Protein AF-A0AAW4JFJ9-F1 (afdb_monomer_lite)

Secondary structure (DSSP, 8-state):
-------------------TTHHHHHHHHHHHHHHHHHHHHHHHHHHHHHHHHHHHHHHHHHHHHHHHHHHHHHHHHHHHHHHHHHHHHHHH--TTS---TTTS-GGGGTTT-HHHHHHHHHH--HHHHHHHHHHHHHHHHHHHHHHHHHHHHTS-TTHHHHHHHHHHHHHHHHHHHHHHHHHHHHHHHHHHHHHHHHHT-

pLDDT: mean 75.88, std 20.13, range [31.27, 97.56]

Structure (mmCIF, N/CA/C/O backbone):
data_AF-A0AAW4JFJ9-F1
#
_entry.id   AF-A0AAW4JFJ9-F1
#
loop_
_atom_site.group_PDB
_atom_site.id
_atom_site.type_symbol
_atom_site.label_atom_id
_atom_site.label_alt_id
_atom_site.label_comp_id
_atom_site.label_asym_id
_atom_site.label_entity_id
_atom_site.label_seq_id
_atom_site.pdbx_PDB_ins_code
_atom_site.Cartn_x
_atom_site.Cartn_y
_atom_site.Cartn_z
_atom_site.occupancy
_atom_site.B_iso_or_equiv
_atom_site.auth_seq_id
_atom_site.auth_comp_id
_atom_site.auth_asym_id
_atom_site.auth_atom_id
_atom_site.pdbx_PDB_model_num
ATOM 1 N N . MET A 1 1 ? -12.071 28.901 36.385 1.00 44.94 1 MET A N 1
ATOM 2 C CA . MET A 1 1 ? -12.525 27.694 37.102 1.00 44.94 1 MET A CA 1
ATOM 3 C C . MET A 1 1 ? -11.842 27.695 38.454 1.00 44.94 1 MET A C 1
ATOM 5 O O . MET A 1 1 ? -10.668 27.363 38.532 1.00 44.94 1 MET A O 1
ATOM 9 N N . ALA A 1 2 ? -12.543 28.198 39.464 1.00 38.94 2 ALA A N 1
ATOM 10 C CA . ALA A 1 2 ? -12.083 28.278 40.842 1.00 38.94 2 ALA A CA 1
ATOM 11 C C . ALA A 1 2 ? -13.076 27.489 41.699 1.00 38.94 2 ALA A C 1
ATOM 13 O O . ALA A 1 2 ? -14.287 27.596 41.504 1.00 38.94 2 ALA A O 1
ATOM 14 N N . TRP A 1 3 ? -12.524 26.642 42.557 1.00 51.06 3 TRP A N 1
ATOM 15 C CA . TRP A 1 3 ? -13.208 25.919 43.616 1.00 51.06 3 TRP A CA 1
ATOM 16 C C . TRP A 1 3 ? -13.611 26.905 44.710 1.00 51.06 3 TRP A C 1
ATOM 18 O O . TRP A 1 3 ? -12.734 27.621 45.169 1.00 51.06 3 TRP A O 1
ATOM 28 N N . ASP A 1 4 ? -14.882 26.920 45.117 1.00 40.34 4 ASP A N 1
ATOM 29 C CA . ASP A 1 4 ? -15.328 27.425 46.423 1.00 40.34 4 ASP A CA 1
ATOM 30 C C . ASP A 1 4 ? -16.809 27.088 46.630 1.00 40.34 4 ASP A C 1
ATOM 32 O O . ASP A 1 4 ? -17.685 27.737 46.066 1.00 40.34 4 ASP A O 1
ATOM 36 N N . TRP A 1 5 ? -17.096 26.093 47.470 1.00 56.66 5 TRP A N 1
ATOM 37 C CA . TRP A 1 5 ? -18.362 26.057 48.201 1.00 56.66 5 TRP A CA 1
ATOM 38 C C . TRP A 1 5 ? -18.086 25.674 49.651 1.00 56.66 5 TRP A C 1
ATOM 40 O O . TRP A 1 5 ? -17.926 24.514 50.022 1.00 56.66 5 TRP A O 1
ATOM 50 N N . VAL A 1 6 ? -18.003 26.732 50.446 1.00 39.81 6 VAL A N 1
ATOM 51 C CA . VAL A 1 6 ? -18.122 26.782 51.897 1.00 39.81 6 VAL A CA 1
ATOM 52 C C . VAL A 1 6 ? -19.515 26.289 52.318 1.00 39.81 6 VAL A C 1
ATOM 54 O O . VAL A 1 6 ? -20.515 26.623 51.687 1.00 39.81 6 VAL A O 1
ATOM 57 N N . VAL A 1 7 ? -19.588 25.560 53.431 1.00 43.47 7 VAL A N 1
ATOM 58 C CA . VAL A 1 7 ? -20.802 25.425 54.265 1.00 43.47 7 VAL A CA 1
ATOM 59 C C . VAL A 1 7 ? -20.505 26.167 55.574 1.00 43.47 7 VAL A C 1
ATOM 61 O O . VAL A 1 7 ? -19.363 26.059 56.032 1.00 43.47 7 VAL A O 1
ATOM 64 N N . PRO A 1 8 ? -21.440 26.930 56.190 1.00 49.38 8 PRO A N 1
ATOM 65 C CA . PRO A 1 8 ? -22.253 26.342 57.275 1.00 49.38 8 PRO A CA 1
ATOM 66 C C . PRO A 1 8 ? -23.639 26.993 57.577 1.00 49.38 8 PRO A C 1
ATOM 68 O O . PRO A 1 8 ? -23.817 28.201 57.508 1.00 49.38 8 PRO A O 1
ATOM 71 N N . VAL A 1 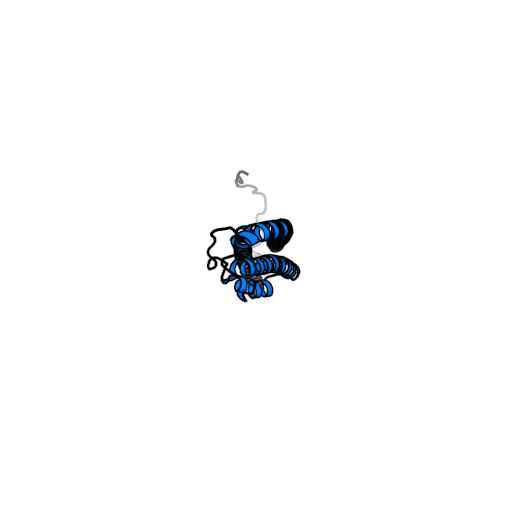9 ? -24.571 26.137 58.032 1.00 41.41 9 VAL A N 1
ATOM 72 C CA . VAL A 1 9 ? -25.508 26.276 59.185 1.00 41.41 9 VAL A CA 1
ATOM 73 C C . VAL A 1 9 ? -26.421 27.518 59.314 1.00 41.41 9 VAL A C 1
ATOM 75 O O . VAL A 1 9 ? -25.952 28.610 59.596 1.00 41.41 9 VAL A O 1
ATOM 78 N N . ALA A 1 10 ? -27.749 27.293 59.307 1.00 36.84 10 ALA A N 1
ATOM 79 C CA . ALA A 1 10 ? -28.695 27.580 60.413 1.00 36.84 10 ALA A CA 1
ATOM 80 C C . ALA A 1 10 ? -30.136 27.798 59.907 1.00 36.84 10 ALA A C 1
ATOM 82 O O . ALA A 1 10 ? -30.454 28.821 59.306 1.00 36.84 10 ALA A O 1
ATOM 83 N N . THR A 1 11 ? -31.060 26.905 60.260 1.00 35.69 11 THR A N 1
ATOM 84 C CA . THR A 1 11 ? -32.439 27.321 60.571 1.00 35.69 11 THR A CA 1
ATOM 85 C C . THR A 1 11 ? -33.033 26.348 61.580 1.00 35.69 11 THR A C 1
ATOM 87 O O . THR A 1 11 ? -33.720 25.383 61.267 1.00 35.69 11 THR A O 1
ATOM 90 N N . SER A 1 12 ? -32.693 26.604 62.840 1.00 38.22 12 SER A N 1
ATOM 91 C CA . SER A 1 12 ? -33.494 26.230 63.997 1.00 38.22 12 SER A CA 1
ATOM 92 C C . SER A 1 12 ? -34.868 26.891 63.886 1.00 38.22 12 SER A C 1
ATOM 94 O O . SER A 1 12 ? -34.950 28.119 63.846 1.00 38.22 12 SER A O 1
ATOM 96 N N . GLY A 1 13 ? -35.943 26.108 63.868 1.00 32.38 13 GLY A N 1
ATOM 97 C CA . GLY A 1 13 ? -37.288 26.668 63.909 1.00 32.38 13 GLY A CA 1
ATOM 98 C C . GLY A 1 13 ? -38.387 25.616 63.868 1.00 32.38 13 GLY A C 1
ATOM 99 O O . GLY A 1 13 ? -38.787 25.201 62.793 1.00 32.38 13 GLY A O 1
ATOM 100 N N . PHE A 1 14 ? -38.913 25.311 65.056 1.00 31.27 14 PHE A N 1
ATOM 101 C CA . PHE A 1 14 ? -40.202 24.667 65.342 1.00 31.27 14 PHE A CA 1
ATOM 102 C C . PHE A 1 14 ? -40.319 23.145 65.197 1.00 31.27 14 PHE A C 1
ATOM 104 O O . PHE A 1 14 ? -40.218 22.578 64.118 1.00 31.27 14 PHE A O 1
ATOM 111 N N . GLY A 1 15 ? -40.679 22.507 66.318 1.00 32.88 15 GLY A N 1
ATOM 112 C CA . GLY A 1 15 ? -41.349 21.207 66.300 1.00 32.88 15 GLY A CA 1
ATOM 113 C C . GLY A 1 15 ? -40.962 20.252 67.421 1.00 32.88 15 GLY A C 1
ATOM 114 O O . GLY A 1 15 ? -40.566 19.125 67.149 1.00 32.88 15 GLY A O 1
ATOM 115 N N . ALA A 1 16 ? -41.072 20.674 68.680 1.00 35.25 16 ALA A N 1
ATOM 116 C CA . ALA A 1 16 ? -41.099 19.727 69.786 1.00 35.25 16 ALA A CA 1
ATOM 117 C C . ALA A 1 16 ? -42.374 18.856 69.717 1.00 35.25 16 ALA A C 1
ATOM 119 O O . ALA A 1 16 ? -43.460 19.370 69.470 1.00 35.25 16 ALA A O 1
ATOM 120 N N . LEU A 1 17 ? -42.208 17.571 70.055 1.00 40.12 17 LEU A N 1
ATOM 121 C CA . LEU A 1 17 ? -43.209 16.672 70.653 1.00 40.12 17 LEU A CA 1
ATOM 122 C C . LEU A 1 17 ? -44.359 16.137 69.774 1.00 40.12 17 LEU A C 1
ATOM 124 O O . LEU A 1 17 ? -45.493 16.586 69.885 1.00 40.12 17 LEU A O 1
ATOM 128 N N . VAL A 1 18 ? -44.099 15.021 69.079 1.00 37.53 18 VAL A N 1
ATOM 129 C CA . VAL A 1 18 ? -45.042 13.887 68.931 1.00 37.53 18 VAL A CA 1
ATOM 130 C C . VAL A 1 18 ? -44.186 12.610 68.923 1.00 37.53 18 VAL A C 1
ATOM 132 O O . VAL A 1 18 ? -43.450 12.353 67.983 1.00 37.53 18 VAL A O 1
ATOM 135 N N . GLY A 1 19 ? -44.060 11.884 70.029 1.00 35.34 19 GLY A N 1
ATOM 136 C CA . GLY A 1 19 ? -44.921 10.731 70.277 1.00 35.34 19 GLY A CA 1
ATOM 137 C C . GLY A 1 19 ? -44.063 9.483 70.511 1.00 35.34 19 GLY A C 1
ATOM 138 O O . GLY A 1 19 ? -43.607 8.831 69.578 1.00 35.34 19 GLY A O 1
ATOM 139 N N . ILE A 1 20 ? -43.877 9.120 71.780 1.00 39.00 20 ILE A N 1
ATOM 140 C CA . ILE A 1 20 ? -43.208 7.880 72.226 1.00 39.00 20 ILE A CA 1
ATOM 141 C C . ILE A 1 20 ? -44.026 6.616 71.835 1.00 39.00 20 ILE A C 1
ATOM 143 O O . ILE A 1 20 ? -43.613 5.484 72.067 1.00 39.00 20 ILE A O 1
ATOM 147 N N . SER A 1 21 ? -45.151 6.772 71.131 1.00 36.34 21 SER A N 1
ATOM 148 C CA . SER A 1 21 ? -45.957 5.690 70.553 1.00 36.34 21 SER A CA 1
ATOM 149 C C . SER A 1 21 ? -45.345 5.021 69.305 1.00 36.34 21 SER A C 1
ATOM 151 O O . SER A 1 21 ? -45.826 3.967 68.892 1.00 36.34 21 SER A O 1
ATOM 153 N N . GLY A 1 22 ? -44.271 5.565 68.716 1.00 34.28 22 GLY A N 1
ATOM 154 C CA . GLY A 1 22 ? -43.628 5.009 67.512 1.00 34.28 22 GLY A CA 1
ATOM 155 C C . GLY A 1 22 ? -42.675 3.826 67.738 1.00 34.28 22 GLY A C 1
ATOM 156 O O . GLY A 1 22 ? -42.314 3.137 66.782 1.00 34.28 22 GLY A O 1
ATOM 157 N N . ILE A 1 23 ? -42.275 3.544 68.983 1.00 37.88 23 ILE A N 1
ATOM 158 C CA . ILE A 1 23 ? -41.224 2.548 69.263 1.00 37.88 23 ILE A CA 1
ATOM 159 C C . ILE A 1 23 ? -41.763 1.109 69.170 1.00 37.88 23 ILE A C 1
ATOM 161 O O . ILE A 1 23 ? -41.054 0.228 68.699 1.00 37.88 23 ILE A O 1
ATOM 165 N N . VAL A 1 24 ? -43.039 0.853 69.484 1.00 39.75 24 VAL A N 1
ATOM 166 C CA . VAL A 1 24 ? -43.614 -0.510 69.390 1.00 39.75 24 VAL A CA 1
ATOM 167 C C . VAL A 1 24 ? -44.076 -0.854 67.964 1.00 39.75 24 VAL A C 1
ATOM 169 O O . VAL A 1 24 ? -43.944 -2.000 67.536 1.00 39.75 24 VAL A O 1
ATOM 172 N N . ALA A 1 25 ? -44.536 0.130 67.179 1.00 38.00 25 ALA A N 1
ATOM 173 C CA . ALA A 1 25 ? -44.856 -0.078 65.762 1.00 38.00 25 ALA A CA 1
ATOM 174 C C . ALA A 1 25 ? -43.592 -0.322 64.915 1.00 38.00 25 ALA A C 1
ATOM 176 O O . ALA A 1 25 ? -43.618 -1.173 64.028 1.00 38.00 25 ALA A O 1
ATOM 177 N N . SER A 1 26 ? -42.474 0.338 65.253 1.00 41.75 26 SER A N 1
ATOM 178 C CA . SER A 1 26 ? -41.168 0.158 64.597 1.00 41.75 26 SER A CA 1
ATOM 179 C C . SER A 1 26 ? -40.584 -1.254 64.751 1.00 41.75 26 SER A C 1
ATOM 181 O O . SER A 1 26 ? -39.891 -1.728 63.856 1.00 41.75 26 SER A O 1
ATOM 183 N N . PHE A 1 27 ? -40.895 -1.976 65.834 1.00 42.50 27 PHE A N 1
ATOM 184 C CA . PHE A 1 27 ? -40.399 -3.346 66.029 1.00 42.50 27 PHE A CA 1
ATOM 185 C C . PHE A 1 27 ? -41.152 -4.405 65.204 1.00 42.50 27 PHE A C 1
ATOM 187 O O . PHE A 1 27 ? -40.561 -5.429 64.881 1.00 42.50 27 PHE A O 1
ATOM 194 N N . LYS A 1 28 ? -42.407 -4.156 64.788 1.00 41.59 28 LYS A N 1
ATOM 195 C CA . LYS A 1 28 ? -43.153 -5.051 63.872 1.00 41.59 28 LYS A CA 1
ATOM 196 C C . LYS A 1 28 ? -43.049 -4.664 62.392 1.00 41.59 28 LYS A C 1
ATOM 198 O O . LYS A 1 28 ? -43.257 -5.515 61.532 1.00 41.59 28 LYS A O 1
ATOM 203 N N . THR A 1 29 ? -42.706 -3.416 62.067 1.00 45.75 29 THR A N 1
ATOM 204 C CA . THR A 1 29 ? -42.309 -3.025 60.699 1.00 45.75 29 THR A CA 1
ATOM 205 C C . THR A 1 29 ? -40.839 -3.325 60.396 1.00 45.75 29 THR A C 1
ATOM 207 O O . THR A 1 29 ? -40.504 -3.470 59.225 1.00 45.75 29 THR A O 1
ATOM 210 N N . SER A 1 30 ? -40.000 -3.502 61.422 1.00 45.78 30 SER A N 1
ATOM 211 C CA . SER A 1 30 ? -38.596 -3.940 61.329 1.00 45.78 30 SER A CA 1
ATOM 212 C C . SER A 1 30 ? -38.414 -5.256 60.555 1.00 45.78 30 SER A C 1
ATOM 214 O O . SER A 1 30 ? -37.554 -5.342 59.685 1.00 45.78 30 SER A O 1
ATOM 216 N N . GLU A 1 31 ? -39.253 -6.272 60.779 1.00 51.78 31 GLU A N 1
ATOM 217 C CA . GLU A 1 31 ? -39.114 -7.555 60.064 1.00 51.78 31 GLU A CA 1
ATOM 218 C C . GLU A 1 31 ? -39.531 -7.466 58.589 1.00 51.78 31 GLU A C 1
ATOM 220 O O . GLU A 1 31 ? -38.898 -8.079 57.729 1.00 51.78 31 GLU A O 1
ATOM 225 N N . ARG A 1 32 ? -40.542 -6.644 58.267 1.00 51.16 32 ARG A N 1
ATOM 226 C CA . ARG A 1 32 ? -40.952 -6.397 56.874 1.00 51.16 32 ARG A CA 1
ATOM 227 C C . ARG A 1 32 ? -39.973 -5.495 56.125 1.00 51.16 32 ARG A C 1
ATOM 229 O O . ARG A 1 32 ? -39.775 -5.701 54.933 1.00 51.16 32 ARG A O 1
ATOM 236 N N . SER A 1 33 ? -39.345 -4.524 56.792 1.00 52.38 33 SER A N 1
ATOM 237 C CA . SER A 1 33 ? -38.316 -3.685 56.167 1.00 52.38 33 SER A CA 1
ATOM 238 C C . SER A 1 33 ? -37.012 -4.447 55.950 1.00 52.38 33 SER A C 1
ATOM 240 O O . SER A 1 33 ? -36.360 -4.212 54.939 1.00 52.38 33 SER A O 1
ATOM 242 N N . ARG A 1 34 ? -36.657 -5.395 56.830 1.00 59.66 34 ARG A N 1
ATOM 243 C CA . ARG A 1 34 ? -35.461 -6.229 56.657 1.00 59.66 34 ARG A CA 1
ATOM 244 C C . ARG A 1 34 ? -35.585 -7.176 55.468 1.00 59.66 34 ARG A C 1
ATOM 246 O O . ARG A 1 34 ? -34.692 -7.193 54.635 1.00 59.66 34 ARG A O 1
ATOM 253 N N . GLN A 1 35 ? -36.722 -7.859 55.323 1.00 60.31 35 GLN A N 1
ATOM 254 C CA . GLN A 1 35 ? -36.992 -8.699 54.146 1.00 60.31 35 GLN A CA 1
ATOM 255 C C . GLN A 1 35 ? -37.076 -7.873 52.852 1.00 60.31 35 GLN A C 1
ATOM 257 O O . GLN A 1 35 ? -36.600 -8.301 51.807 1.00 60.31 35 GLN A O 1
ATOM 262 N N . HIS A 1 36 ? -37.631 -6.657 52.909 1.00 63.50 36 HIS A N 1
ATOM 263 C CA . HIS A 1 36 ? -37.661 -5.765 51.748 1.00 63.50 36 HIS A CA 1
ATOM 264 C C . HIS A 1 36 ? -36.267 -5.220 51.388 1.00 63.50 36 HIS A C 1
ATOM 266 O O . HIS A 1 36 ? -35.946 -5.097 50.211 1.00 63.50 36 HIS A O 1
ATOM 272 N N . ALA A 1 37 ? -35.420 -4.935 52.382 1.00 63.22 37 ALA A N 1
ATOM 273 C CA . ALA A 1 37 ? -34.033 -4.527 52.172 1.00 63.22 37 ALA A CA 1
ATOM 274 C C . ALA A 1 37 ? -33.170 -5.671 51.617 1.00 63.22 37 ALA A C 1
ATOM 276 O O . ALA A 1 37 ? -32.337 -5.422 50.752 1.00 63.22 37 ALA A O 1
ATOM 277 N N . GLU A 1 38 ? -33.395 -6.906 52.075 1.00 69.88 38 GLU A N 1
ATOM 278 C CA . GLU A 1 38 ? -32.741 -8.112 51.555 1.00 69.88 38 GLU A CA 1
ATOM 279 C C . GLU A 1 38 ? -33.139 -8.357 50.083 1.00 69.88 38 GLU A C 1
ATOM 281 O O . GLU A 1 38 ? -32.256 -8.481 49.236 1.00 69.88 38 GLU A O 1
ATOM 286 N N . ASN A 1 39 ? -34.431 -8.270 49.737 1.00 71.50 39 ASN A N 1
ATOM 287 C CA . ASN A 1 39 ? -34.893 -8.411 48.346 1.00 71.50 39 ASN A CA 1
ATOM 288 C C . ASN A 1 39 ? -34.366 -7.293 47.424 1.00 71.50 39 ASN A C 1
ATOM 290 O O . ASN A 1 39 ? -33.937 -7.562 46.304 1.00 71.50 39 ASN A O 1
ATOM 294 N N . LEU A 1 40 ? -34.346 -6.037 47.891 1.00 70.94 40 LEU A N 1
ATOM 295 C CA . LEU A 1 40 ? -33.786 -4.916 47.123 1.00 70.94 40 LEU A CA 1
ATOM 296 C C . LEU A 1 40 ? -32.264 -5.026 46.953 1.00 70.94 40 LEU A C 1
ATOM 298 O O . LEU A 1 40 ? -31.727 -4.565 45.947 1.00 70.94 40 LEU A O 1
ATOM 302 N N . ALA A 1 41 ? -31.554 -5.600 47.926 1.00 74.12 41 ALA A N 1
ATOM 303 C CA . ALA A 1 41 ? -30.122 -5.855 47.814 1.00 74.12 41 ALA A CA 1
ATOM 304 C C . ALA A 1 41 ? -29.829 -6.960 46.788 1.00 74.12 41 ALA A C 1
ATOM 306 O O . ALA A 1 41 ? -28.891 -6.825 46.004 1.00 74.12 41 ALA A O 1
ATOM 307 N N . GLU A 1 42 ? -30.652 -8.009 46.748 1.00 79.00 42 GLU A N 1
ATOM 308 C CA . GLU A 1 42 ? -30.518 -9.098 45.779 1.00 79.00 42 GLU A CA 1
ATOM 309 C C . GLU A 1 42 ? -30.814 -8.629 44.344 1.00 79.00 42 GLU A C 1
ATOM 311 O O . GLU A 1 42 ? -30.025 -8.892 43.436 1.00 79.00 42 GLU A O 1
ATOM 316 N N . GLU A 1 43 ? -31.877 -7.843 44.137 1.00 78.25 43 GLU A N 1
ATOM 317 C CA . GLU A 1 43 ? -32.179 -7.229 42.834 1.00 78.25 43 GLU A CA 1
ATOM 318 C C . GLU A 1 43 ? -31.062 -6.287 42.358 1.00 78.25 43 GLU A C 1
ATOM 320 O O . GLU A 1 43 ? -30.679 -6.321 41.185 1.00 78.25 43 GLU A O 1
ATOM 325 N N . ARG A 1 44 ? -30.490 -5.477 43.261 1.00 75.12 44 ARG A N 1
ATOM 326 C CA . ARG A 1 44 ? -29.346 -4.606 42.937 1.00 75.12 44 ARG A CA 1
ATOM 327 C C . ARG A 1 44 ? -28.116 -5.407 42.548 1.00 75.12 44 ARG A C 1
ATOM 329 O O . ARG A 1 44 ? -27.490 -5.079 41.548 1.00 75.12 44 ARG A O 1
ATOM 336 N N . HIS A 1 45 ? -27.806 -6.471 43.282 1.00 83.56 45 HIS A N 1
ATOM 337 C CA . HIS A 1 45 ? -26.666 -7.330 42.976 1.00 83.56 45 HIS A CA 1
ATOM 338 C C . HIS A 1 45 ? -26.803 -7.990 41.594 1.00 83.56 45 HIS A C 1
ATOM 340 O O . HIS A 1 45 ? -25.854 -7.989 40.809 1.00 83.56 45 HIS A O 1
ATOM 346 N N . TRP A 1 46 ? -27.992 -8.495 41.245 1.00 85.25 46 TRP A N 1
ATOM 347 C CA . TRP A 1 46 ? -28.252 -9.025 39.901 1.00 85.25 46 TRP A CA 1
ATOM 348 C C . TRP A 1 46 ? -28.107 -7.962 38.811 1.00 85.25 46 TRP A C 1
ATOM 350 O O . TRP A 1 46 ? -27.507 -8.229 37.769 1.00 85.25 46 TRP A O 1
ATOM 360 N N . HIS A 1 47 ? -28.609 -6.752 39.057 1.00 87.94 47 HIS A N 1
ATOM 361 C CA . HIS A 1 47 ? -28.485 -5.643 38.117 1.00 87.94 47 HIS A CA 1
ATOM 362 C C . HIS A 1 47 ? -27.024 -5.201 37.928 1.00 87.94 47 HIS A C 1
ATOM 364 O O . HIS A 1 47 ? -26.582 -4.973 36.804 1.00 87.94 47 HIS A O 1
ATOM 370 N N . GLU A 1 48 ? -26.247 -5.137 39.010 1.00 87.88 48 GLU A N 1
ATOM 371 C CA . GLU A 1 48 ? -24.817 -4.813 38.981 1.00 87.88 48 GLU A CA 1
ATOM 372 C C . GLU A 1 48 ? -24.007 -5.859 38.209 1.00 87.88 48 GLU A C 1
ATOM 374 O O . GLU A 1 48 ? -23.152 -5.496 37.398 1.00 87.88 48 GLU A O 1
ATOM 379 N N . LEU A 1 49 ? -24.303 -7.150 38.394 1.00 92.31 49 LEU A N 1
ATOM 380 C CA . LEU A 1 49 ? -23.676 -8.226 37.624 1.00 92.31 49 LEU A CA 1
ATOM 381 C C . LEU A 1 49 ? -23.981 -8.116 36.128 1.00 92.31 49 LEU A C 1
ATOM 383 O O . LEU A 1 49 ? -23.097 -8.346 35.302 1.00 92.31 49 LEU A O 1
ATOM 387 N N . GLU A 1 50 ? -25.213 -7.764 35.771 1.00 90.81 50 GLU A N 1
ATOM 388 C CA . GLU A 1 50 ? -25.612 -7.617 34.373 1.00 90.81 50 GLU A CA 1
ATOM 389 C C . GLU A 1 50 ? -24.929 -6.411 33.714 1.00 90.81 50 GLU A C 1
ATOM 391 O O . GLU A 1 50 ? -24.365 -6.530 32.625 1.00 90.81 50 GLU A O 1
ATOM 396 N N . LEU A 1 51 ? -24.866 -5.274 34.412 1.00 92.75 51 LEU A N 1
ATOM 397 C CA . LEU A 1 51 ? -24.118 -4.100 33.957 1.00 92.75 51 LEU A CA 1
ATOM 398 C C . LEU A 1 51 ? -22.619 -4.397 33.813 1.00 92.75 51 LEU A C 1
ATOM 400 O O . LEU A 1 51 ? -21.994 -3.968 32.840 1.00 92.75 51 LEU A O 1
ATOM 404 N N . ALA A 1 52 ? -22.036 -5.155 34.745 1.00 91.06 52 ALA A N 1
ATOM 405 C CA . ALA A 1 52 ? -20.635 -5.559 34.675 1.00 91.06 52 ALA A CA 1
ATOM 406 C C . ALA A 1 52 ? -20.354 -6.449 33.454 1.00 91.06 52 ALA A C 1
ATOM 408 O O . ALA A 1 52 ? -19.342 -6.253 32.775 1.00 91.06 52 ALA A O 1
ATOM 409 N N . LYS A 1 53 ? -21.259 -7.383 33.127 1.00 93.25 53 LYS A N 1
ATOM 410 C CA . LYS A 1 53 ? -21.158 -8.209 31.913 1.00 93.25 53 LYS A CA 1
ATOM 411 C C . LYS A 1 53 ? -21.251 -7.365 30.649 1.00 93.25 53 LYS A C 1
ATOM 413 O O . LYS A 1 53 ? -20.365 -7.459 29.806 1.00 93.25 53 LYS A O 1
ATOM 418 N N . GLN A 1 54 ? -22.258 -6.498 30.543 1.00 92.25 54 GLN A N 1
ATOM 419 C CA . GLN A 1 54 ? -22.435 -5.632 29.371 1.00 92.25 54 GLN A CA 1
ATOM 420 C C . GLN A 1 54 ? -21.224 -4.725 29.148 1.00 92.25 54 GLN A C 1
ATOM 422 O O . GLN A 1 54 ? -20.745 -4.587 28.022 1.00 92.25 54 GLN A O 1
ATOM 427 N N . LYS A 1 55 ? -20.682 -4.151 30.228 1.00 90.81 55 LYS A N 1
ATOM 428 C CA . LYS A 1 55 ? -19.465 -3.343 30.163 1.00 90.81 55 LYS A CA 1
ATOM 429 C C . LYS A 1 55 ? -18.264 -4.171 29.707 1.00 90.81 55 LYS A C 1
ATOM 431 O O . LYS A 1 55 ? -17.551 -3.750 28.805 1.00 90.81 55 LYS A O 1
ATOM 436 N N . SER A 1 56 ? -18.077 -5.369 30.260 1.00 92.25 56 SER A N 1
ATOM 437 C CA . SER A 1 56 ? -16.996 -6.267 29.844 1.00 92.25 56 SER A CA 1
ATOM 438 C C . SER A 1 56 ? -17.098 -6.661 28.367 1.00 92.25 56 SER A C 1
ATOM 440 O O . SER A 1 56 ? -16.087 -6.663 27.666 1.0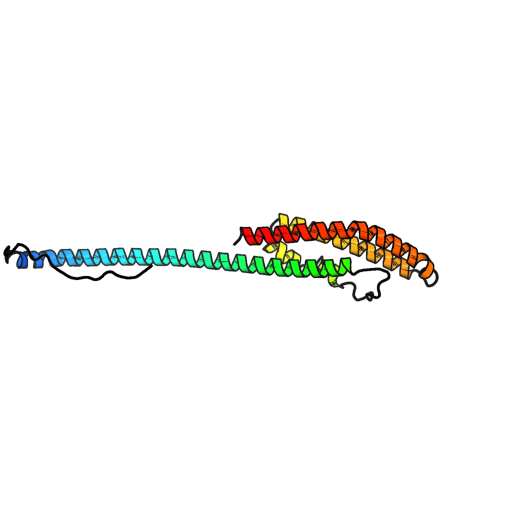0 92.25 56 SER A O 1
ATOM 442 N N . GLU A 1 57 ? -18.295 -6.970 27.870 1.00 94.12 57 GLU A N 1
ATOM 443 C CA . GLU A 1 57 ? -18.512 -7.305 26.460 1.00 94.12 57 GLU A CA 1
ATOM 444 C C . GLU A 1 57 ? -18.237 -6.118 25.534 1.00 94.12 57 GLU A C 1
ATOM 446 O O . GLU A 1 57 ? -17.636 -6.288 24.468 1.00 94.12 57 GLU A O 1
ATOM 451 N N . HIS A 1 58 ? -18.645 -4.918 25.948 1.00 92.38 58 HIS A N 1
ATOM 452 C CA . HIS A 1 58 ? -18.353 -3.681 25.238 1.00 92.38 58 HIS A CA 1
ATOM 453 C C . HIS A 1 58 ? -16.844 -3.407 25.182 1.00 92.38 58 HIS A C 1
ATOM 455 O O . HIS A 1 58 ? -16.300 -3.222 24.093 1.00 92.38 58 HIS A O 1
ATOM 461 N N . ASP A 1 59 ? -16.152 -3.486 26.320 1.00 91.69 59 ASP A N 1
ATOM 462 C CA . ASP A 1 59 ? -14.705 -3.275 26.417 1.00 91.69 59 ASP A CA 1
ATOM 463 C C . ASP A 1 59 ? -13.934 -4.300 25.564 1.00 91.69 59 ASP A C 1
ATOM 465 O O . ASP A 1 59 ? -12.990 -3.956 24.850 1.00 91.69 59 ASP A O 1
ATOM 469 N N . LEU A 1 60 ? -14.371 -5.566 25.558 1.00 93.25 60 LEU A N 1
ATOM 470 C CA . LEU A 1 60 ? -13.796 -6.607 24.701 1.00 93.25 60 LEU A CA 1
ATOM 471 C C . LEU A 1 60 ? -14.015 -6.327 23.212 1.00 93.25 60 LEU A C 1
ATOM 473 O O . LEU A 1 60 ? -13.136 -6.633 22.400 1.00 93.25 60 LEU A O 1
ATOM 477 N N . ARG A 1 61 ? -15.172 -5.775 22.834 1.00 93.62 61 ARG A N 1
ATOM 478 C CA . ARG A 1 61 ? -15.462 -5.391 21.448 1.00 93.62 61 ARG A CA 1
ATOM 479 C C . ARG A 1 61 ? -14.549 -4.251 21.004 1.00 93.62 61 ARG A C 1
ATOM 481 O O . ARG A 1 61 ? -13.886 -4.404 19.980 1.00 93.62 61 ARG A O 1
ATOM 488 N N . LEU A 1 62 ? -14.442 -3.193 21.808 1.00 93.44 62 LEU A N 1
ATOM 489 C CA . LEU A 1 62 ? -13.552 -2.061 21.542 1.00 93.44 62 LEU A CA 1
ATOM 490 C C . LEU A 1 62 ? -12.090 -2.506 21.421 1.00 93.44 62 LEU A C 1
ATOM 492 O O . LEU A 1 62 ? -11.414 -2.165 20.453 1.00 93.44 62 LEU A O 1
ATOM 496 N N . ALA A 1 63 ? -11.612 -3.350 22.339 1.00 91.75 63 ALA A N 1
ATOM 497 C CA . ALA A 1 63 ? -10.242 -3.857 22.296 1.00 91.75 63 ALA A CA 1
ATOM 498 C C . ALA A 1 63 ? -9.955 -4.704 21.040 1.00 91.75 63 ALA A C 1
ATOM 500 O O . ALA A 1 63 ? -8.834 -4.713 20.528 1.00 91.75 63 ALA A O 1
ATOM 501 N N . ARG A 1 64 ? -10.945 -5.450 20.528 1.00 93.00 64 ARG A N 1
ATOM 502 C CA . ARG A 1 64 ? -10.799 -6.211 19.274 1.00 93.00 64 ARG A CA 1
ATOM 503 C C . ARG A 1 64 ? -10.750 -5.293 18.058 1.00 93.00 64 ARG A C 1
ATOM 505 O O . ARG A 1 64 ? -9.964 -5.563 17.152 1.00 93.00 64 ARG A O 1
ATOM 512 N N . GLU A 1 65 ? -11.566 -4.247 18.047 1.00 90.50 65 GLU A N 1
ATOM 513 C CA . GLU A 1 65 ? -11.621 -3.260 16.970 1.00 90.50 65 GLU A CA 1
ATOM 514 C C . GLU A 1 65 ? -10.321 -2.457 16.878 1.00 90.50 65 GLU A C 1
ATOM 516 O O . GLU A 1 65 ? -9.702 -2.432 15.815 1.00 90.50 65 GLU A O 1
ATOM 521 N N . GLN A 1 66 ? -9.807 -1.968 18.009 1.00 90.69 66 GLN A N 1
ATOM 522 C CA . GLN A 1 66 ? -8.506 -1.292 18.084 1.00 90.69 66 GLN A CA 1
ATOM 523 C C . GLN A 1 66 ? -7.368 -2.170 17.546 1.00 90.69 66 GLN A C 1
ATOM 525 O O . GLN A 1 66 ? -6.621 -1.767 16.660 1.00 90.69 66 GLN A O 1
ATOM 530 N N . ARG A 1 67 ? -7.285 -3.436 17.979 1.00 91.88 67 ARG A N 1
ATOM 531 C CA . ARG A 1 67 ? -6.266 -4.377 17.467 1.00 91.88 67 ARG A CA 1
ATOM 532 C C . ARG A 1 67 ? -6.416 -4.695 15.981 1.00 91.88 67 ARG A C 1
ATOM 534 O O . ARG A 1 67 ? -5.473 -5.203 15.369 1.00 91.88 67 ARG A O 1
ATOM 541 N N . ARG A 1 68 ? -7.615 -4.542 15.415 1.00 91.69 68 ARG A N 1
ATOM 542 C CA . ARG A 1 68 ? -7.848 -4.725 13.979 1.00 91.69 68 ARG A CA 1
ATOM 543 C C . ARG A 1 68 ? -7.336 -3.506 13.213 1.00 91.69 68 ARG A C 1
ATOM 545 O O . ARG A 1 68 ? -6.601 -3.700 12.250 1.00 91.69 68 ARG A O 1
ATOM 552 N N . GLN A 1 69 ? -7.653 -2.300 13.683 1.00 90.81 69 GLN A N 1
ATOM 553 C CA . GLN A 1 69 ? -7.164 -1.035 13.124 1.00 90.81 69 GLN A CA 1
ATOM 554 C C . GLN A 1 69 ? -5.634 -0.956 13.158 1.00 90.81 69 GLN A C 1
ATOM 556 O O . GLN A 1 69 ? -5.007 -0.675 12.141 1.00 90.81 69 GLN A O 1
ATOM 561 N N . GLU A 1 70 ? -5.015 -1.306 14.289 1.00 91.94 70 GLU A N 1
ATOM 562 C CA . GLU A 1 70 ? -3.553 -1.353 14.427 1.00 91.94 70 GLU A CA 1
ATOM 563 C C . GLU A 1 70 ? -2.913 -2.297 13.402 1.00 91.94 70 GLU A C 1
ATOM 565 O O . GLU A 1 70 ? -1.940 -1.942 12.738 1.00 91.94 70 GLU A O 1
ATOM 570 N N . ARG A 1 71 ? -3.476 -3.500 13.228 1.00 93.44 71 ARG A N 1
ATOM 571 C CA . ARG A 1 71 ? -2.963 -4.477 12.256 1.00 93.44 71 ARG A CA 1
ATOM 572 C C . ARG A 1 71 ? -3.123 -4.012 10.813 1.00 93.44 71 ARG A C 1
ATOM 574 O O . ARG A 1 71 ? -2.208 -4.225 10.022 1.00 93.44 71 ARG A O 1
ATOM 581 N N . GLN A 1 72 ? -4.237 -3.361 10.487 1.00 94.12 72 GLN A N 1
ATOM 582 C CA . GLN A 1 72 ? -4.452 -2.760 9.172 1.00 94.12 72 GLN A CA 1
ATOM 583 C C . GLN A 1 72 ? -3.445 -1.633 8.903 1.00 94.12 72 GLN A C 1
ATOM 585 O O . GLN A 1 72 ? -2.820 -1.614 7.845 1.00 94.12 72 GLN A O 1
ATOM 590 N N . ALA A 1 73 ? -3.211 -0.748 9.877 1.00 92.25 73 ALA A N 1
ATOM 591 C CA . ALA A 1 73 ? -2.222 0.320 9.762 1.00 92.25 73 ALA A CA 1
ATOM 592 C C . ALA A 1 73 ? -0.804 -0.223 9.540 1.00 92.25 73 ALA A C 1
ATOM 594 O O . ALA A 1 73 ? -0.100 0.234 8.638 1.00 92.25 73 ALA A O 1
ATOM 595 N N . VAL A 1 74 ? -0.401 -1.244 10.303 1.00 92.88 74 VAL A N 1
ATOM 596 C CA . VAL A 1 74 ? 0.893 -1.916 10.115 1.00 92.88 74 VAL A CA 1
ATOM 597 C C . VAL A 1 74 ? 0.991 -2.547 8.723 1.00 92.88 74 VAL A C 1
ATOM 599 O O . VAL A 1 74 ? 2.001 -2.363 8.048 1.00 92.88 74 VAL A O 1
ATOM 602 N N . ALA A 1 75 ? -0.057 -3.236 8.260 1.00 93.25 75 ALA A N 1
ATOM 603 C CA . ALA A 1 75 ? -0.084 -3.836 6.926 1.00 93.25 75 ALA A CA 1
ATOM 604 C C . ALA A 1 75 ? 0.112 -2.788 5.817 1.00 93.25 75 ALA A C 1
ATOM 606 O O . ALA A 1 75 ? 0.935 -2.981 4.923 1.00 93.25 75 ALA A O 1
ATOM 607 N N . TYR A 1 76 ? -0.591 -1.657 5.899 1.00 92.94 76 TYR A N 1
ATOM 608 C CA . TYR A 1 76 ? -0.466 -0.565 4.932 1.00 92.94 76 TYR A CA 1
ATOM 609 C C . TYR A 1 76 ? 0.913 0.094 4.941 1.00 92.94 76 TYR A C 1
ATOM 611 O O . TYR A 1 76 ? 1.435 0.421 3.875 1.00 92.94 76 TYR A O 1
ATOM 619 N N . VAL A 1 77 ? 1.551 0.231 6.104 1.00 91.88 77 VAL A N 1
ATOM 620 C CA . VAL A 1 77 ? 2.936 0.719 6.186 1.00 91.88 77 VAL A CA 1
ATOM 621 C C . VAL A 1 77 ? 3.901 -0.221 5.462 1.00 91.88 77 VAL A C 1
ATOM 623 O O . VAL A 1 77 ? 4.751 0.253 4.709 1.00 91.88 77 VAL A O 1
ATOM 626 N N . GLU A 1 78 ? 3.774 -1.535 5.649 1.00 88.69 78 GLU A N 1
ATOM 627 C CA . GLU A 1 78 ? 4.628 -2.509 4.954 1.00 88.69 78 GLU A CA 1
ATOM 628 C C . GLU A 1 78 ? 4.414 -2.482 3.434 1.00 88.69 78 GLU A C 1
ATOM 630 O O . GLU A 1 78 ? 5.384 -2.463 2.676 1.00 88.69 78 GLU A O 1
ATOM 635 N N . ILE A 1 79 ? 3.163 -2.364 2.976 1.00 91.19 79 ILE A N 1
ATOM 636 C CA . ILE A 1 79 ? 2.846 -2.212 1.547 1.00 91.19 79 ILE A CA 1
ATOM 637 C C . ILE A 1 79 ? 3.485 -0.937 0.976 1.00 91.19 79 ILE A C 1
ATOM 639 O O . ILE A 1 79 ? 4.126 -0.986 -0.072 1.00 91.19 79 ILE A O 1
ATOM 643 N N . LEU A 1 80 ? 3.366 0.204 1.663 1.00 91.31 80 LEU A N 1
ATOM 644 C CA . LEU A 1 80 ? 3.936 1.471 1.192 1.00 91.31 80 LEU A CA 1
ATOM 645 C C . LEU A 1 80 ? 5.469 1.462 1.158 1.00 91.31 80 LEU A C 1
ATOM 647 O O . LEU A 1 80 ? 6.059 2.058 0.256 1.00 91.31 80 LEU A O 1
ATOM 651 N N . LYS A 1 81 ? 6.128 0.777 2.101 1.00 87.12 81 LYS A N 1
ATOM 652 C CA . LYS A 1 81 ? 7.585 0.572 2.060 1.00 87.12 81 LYS A CA 1
ATOM 653 C C . LYS A 1 81 ? 7.997 -0.200 0.812 1.00 87.12 81 LYS A C 1
ATOM 655 O O . LYS A 1 81 ? 8.964 0.188 0.156 1.00 87.12 81 LYS A O 1
ATOM 660 N N . GLU A 1 82 ? 7.260 -1.258 0.478 1.00 88.31 82 GLU A N 1
ATOM 661 C CA . GLU A 1 82 ? 7.521 -2.058 -0.718 1.00 88.31 82 GLU A CA 1
ATOM 662 C C . GLU A 1 82 ? 7.336 -1.228 -1.987 1.00 88.31 82 GLU A C 1
ATOM 664 O O . GLU A 1 82 ? 8.239 -1.162 -2.822 1.00 88.31 82 GLU A O 1
ATOM 669 N N . VAL A 1 83 ? 6.207 -0.519 -2.081 1.00 90.56 83 VAL A N 1
ATOM 670 C CA . VAL A 1 83 ? 5.903 0.395 -3.185 1.00 90.56 83 VAL A CA 1
ATOM 671 C C . VAL A 1 83 ? 7.035 1.398 -3.367 1.00 90.56 83 VAL A C 1
ATOM 673 O O . VAL A 1 83 ? 7.610 1.490 -4.446 1.00 90.56 83 VAL A O 1
ATOM 676 N N . GLN A 1 84 ? 7.434 2.089 -2.299 1.00 89.19 84 GLN A N 1
ATOM 677 C CA . GLN A 1 84 ? 8.485 3.100 -2.360 1.00 89.19 84 GLN A CA 1
ATOM 678 C C . GLN A 1 84 ? 9.832 2.519 -2.799 1.00 89.19 84 GLN A C 1
ATOM 680 O O . GLN A 1 84 ? 10.530 3.134 -3.607 1.00 89.19 84 GLN A O 1
ATOM 685 N N . ARG A 1 85 ? 10.203 1.340 -2.289 1.00 85.94 85 ARG A N 1
ATOM 686 C CA . ARG A 1 85 ? 11.450 0.658 -2.654 1.00 85.94 85 ARG A CA 1
ATOM 687 C C . ARG A 1 85 ? 11.475 0.301 -4.139 1.00 85.94 85 ARG A C 1
ATOM 689 O O . ARG A 1 85 ? 12.462 0.567 -4.822 1.00 85.94 85 ARG A O 1
ATOM 696 N N . VAL A 1 86 ? 10.387 -0.276 -4.637 1.00 87.12 86 VAL A N 1
ATOM 697 C CA . VAL A 1 86 ? 10.255 -0.705 -6.033 1.00 87.12 86 VAL A CA 1
ATOM 698 C C . VAL A 1 86 ? 10.186 0.497 -6.978 1.00 87.12 86 VAL A C 1
ATOM 700 O O . VAL A 1 86 ? 10.872 0.511 -7.998 1.00 87.12 86 VAL A O 1
ATOM 703 N N . SER A 1 87 ? 9.434 1.538 -6.622 1.00 88.94 87 SER A N 1
ATOM 704 C CA . SER A 1 87 ? 9.380 2.797 -7.372 1.00 88.94 87 SER A CA 1
ATOM 705 C C . SER A 1 87 ? 10.733 3.499 -7.414 1.00 88.94 87 SER A C 1
ATOM 707 O O . SER A 1 87 ? 11.112 4.050 -8.445 1.00 88.94 87 SER A O 1
ATOM 709 N N . PHE A 1 88 ? 11.481 3.500 -6.307 1.00 87.12 88 PHE A N 1
ATOM 710 C CA . PHE A 1 88 ? 12.834 4.054 -6.284 1.00 87.12 88 PHE A CA 1
ATOM 711 C C . PHE A 1 88 ? 13.732 3.332 -7.287 1.00 87.12 88 PHE A C 1
ATOM 713 O O . PHE A 1 88 ? 14.386 3.988 -8.092 1.00 87.12 88 PHE A O 1
ATOM 720 N N . TRP A 1 89 ? 13.703 1.998 -7.294 1.00 85.69 89 TRP A N 1
ATOM 721 C CA . TRP A 1 89 ? 14.434 1.223 -8.289 1.00 85.69 89 TRP A CA 1
ATOM 722 C C . TRP A 1 89 ? 13.990 1.550 -9.721 1.00 85.69 89 TRP A C 1
ATOM 724 O O . TRP A 1 89 ? 14.838 1.816 -10.569 1.00 85.69 89 TRP A O 1
ATOM 734 N N . ALA A 1 90 ? 12.682 1.578 -9.993 1.00 85.38 90 ALA A N 1
ATOM 735 C CA . ALA A 1 90 ? 12.152 1.860 -11.327 1.00 85.38 90 ALA A CA 1
ATOM 736 C C . ALA A 1 90 ? 12.628 3.223 -11.864 1.00 85.38 90 ALA A C 1
ATOM 738 O O . ALA A 1 90 ? 12.966 3.338 -13.038 1.00 85.38 90 ALA A O 1
ATOM 739 N N . ASN A 1 91 ? 12.724 4.225 -10.985 1.00 85.19 91 ASN A N 1
ATOM 740 C CA . ASN A 1 91 ? 13.208 5.566 -11.323 1.00 85.19 91 ASN A CA 1
ATOM 741 C C . ASN A 1 91 ? 14.740 5.659 -11.416 1.00 85.19 91 ASN A C 1
ATOM 743 O O . ASN A 1 91 ? 15.266 6.469 -12.173 1.00 85.19 91 ASN A O 1
ATOM 747 N N . ALA A 1 92 ? 15.467 4.855 -10.639 1.00 83.94 92 ALA A N 1
ATOM 748 C CA . ALA A 1 92 ? 16.930 4.830 -10.653 1.00 83.94 92 ALA A CA 1
ATOM 749 C C . ALA A 1 92 ? 17.504 3.975 -11.797 1.00 83.94 92 ALA A C 1
ATOM 751 O O . ALA A 1 92 ? 18.678 4.109 -12.143 1.00 83.94 92 ALA A O 1
ATOM 752 N N . SER A 1 93 ? 16.688 3.099 -12.384 1.00 77.81 93 SER A N 1
ATOM 753 C CA . SER A 1 93 ? 17.101 2.191 -13.449 1.00 77.81 93 SER A CA 1
ATOM 754 C C . SER A 1 93 ? 17.391 2.961 -14.731 1.00 77.81 93 SER A C 1
ATOM 756 O O . SER A 1 93 ? 16.493 3.537 -15.340 1.00 77.81 93 SER A O 1
ATOM 758 N N . HIS A 1 94 ? 18.643 2.945 -15.178 1.00 73.19 94 HIS A N 1
ATOM 759 C CA . HIS A 1 94 ? 19.036 3.492 -16.472 1.00 73.19 94 HIS A CA 1
ATOM 760 C C . HIS A 1 94 ? 19.964 2.501 -17.185 1.00 73.19 94 HIS A C 1
ATOM 762 O O . HIS A 1 94 ? 20.903 2.026 -16.545 1.00 73.19 94 HIS A O 1
ATOM 768 N N . PRO A 1 95 ? 19.759 2.189 -18.481 1.00 67.75 95 PRO A N 1
ATOM 769 C CA . PRO A 1 95 ? 20.612 1.248 -19.216 1.00 67.75 95 PRO A CA 1
ATOM 770 C C . PRO A 1 95 ? 22.086 1.670 -19.253 1.00 67.75 95 PRO A C 1
ATOM 772 O O . PRO A 1 95 ? 22.976 0.826 -19.238 1.00 67.75 95 PRO A O 1
ATOM 775 N N . ASP A 1 96 ? 22.332 2.983 -19.269 1.00 68.19 96 ASP A N 1
ATOM 776 C CA . ASP A 1 96 ? 23.684 3.561 -19.277 1.00 68.19 96 ASP A CA 1
ATOM 777 C C . ASP A 1 96 ? 24.293 3.713 -17.870 1.00 68.19 96 ASP A C 1
ATOM 779 O O . ASP A 1 96 ? 25.450 4.111 -17.730 1.00 68.19 96 ASP A O 1
ATOM 783 N N . GLY A 1 97 ? 23.508 3.463 -16.818 1.00 64.50 97 GLY A N 1
ATOM 784 C CA . GLY A 1 97 ? 23.946 3.594 -15.434 1.00 64.50 97 GLY A CA 1
ATOM 785 C C . GLY A 1 97 ? 24.779 2.396 -14.982 1.00 64.50 97 GLY A C 1
ATOM 786 O O . GLY A 1 97 ? 24.503 1.258 -15.343 1.00 64.50 97 GLY A O 1
ATOM 787 N N . ALA A 1 98 ? 25.766 2.645 -14.121 1.00 51.91 98 ALA A N 1
ATOM 788 C CA . ALA A 1 98 ? 26.574 1.613 -13.466 1.00 51.91 98 ALA A CA 1
ATOM 789 C C . ALA A 1 98 ? 25.826 0.862 -12.344 1.00 51.91 98 ALA A C 1
ATOM 791 O O . ALA A 1 98 ? 26.478 0.284 -11.478 1.00 51.91 98 ALA A O 1
ATOM 792 N N . MET A 1 99 ? 24.484 0.889 -12.320 1.00 55.62 99 MET A N 1
ATOM 793 C CA . MET A 1 99 ? 23.745 -0.051 -11.477 1.00 55.62 99 MET A CA 1
ATOM 794 C C . MET A 1 99 ? 24.060 -1.443 -12.006 1.00 55.62 99 MET A C 1
ATOM 796 O O . MET A 1 99 ? 23.800 -1.753 -13.172 1.00 55.62 99 MET A O 1
ATOM 800 N N . GLU A 1 100 ? 24.720 -2.239 -11.172 1.00 52.75 100 GLU A N 1
ATOM 801 C CA . GLU A 1 100 ? 25.194 -3.552 -11.559 1.00 52.75 100 GLU A CA 1
ATOM 802 C C . GLU A 1 100 ? 23.980 -4.391 -11.986 1.00 52.75 100 GLU A C 1
ATOM 804 O O . GLU A 1 100 ? 22.881 -4.245 -11.453 1.00 52.75 100 GLU A O 1
ATOM 809 N N . LYS A 1 101 ? 24.133 -5.269 -12.980 1.00 51.66 101 LYS A N 1
ATOM 810 C CA . LYS A 1 101 ? 23.030 -6.119 -13.474 1.00 51.66 101 LYS A CA 1
ATOM 811 C C . LYS A 1 101 ? 22.373 -6.945 -12.347 1.00 51.66 101 LYS A C 1
ATOM 813 O O . LYS A 1 101 ? 21.221 -7.347 -12.489 1.00 51.66 101 LYS A O 1
ATOM 818 N N . ASP A 1 102 ? 23.103 -7.154 -11.249 1.00 52.50 102 ASP A N 1
ATOM 819 C CA . ASP A 1 102 ? 22.672 -7.828 -10.021 1.00 52.50 102 ASP A CA 1
ATOM 820 C C . ASP A 1 102 ? 21.985 -6.909 -8.984 1.00 52.50 102 ASP A C 1
ATOM 822 O O . ASP A 1 102 ? 21.348 -7.426 -8.064 1.00 52.50 102 ASP A O 1
ATOM 826 N N . ASP A 1 103 ? 22.054 -5.580 -9.148 1.00 54.44 103 ASP A N 1
ATOM 827 C CA . ASP A 1 103 ? 21.333 -4.581 -8.336 1.00 54.44 103 ASP A CA 1
ATOM 828 C C . ASP A 1 103 ? 19.910 -4.335 -8.836 1.00 54.44 103 ASP A C 1
ATOM 830 O O . ASP A 1 103 ? 19.097 -3.739 -8.122 1.00 54.44 103 ASP A O 1
ATOM 834 N N . ALA A 1 104 ? 19.582 -4.803 -10.049 1.00 55.66 104 ALA A N 1
ATOM 835 C CA . ALA A 1 104 ? 18.190 -5.008 -10.404 1.00 55.66 104 ALA A CA 1
ATOM 836 C C . ALA A 1 104 ? 17.609 -5.907 -9.308 1.00 55.66 104 ALA A C 1
ATOM 838 O O . ALA A 1 104 ? 18.100 -7.025 -9.133 1.00 55.66 104 ALA A O 1
ATOM 839 N N . PRO A 1 105 ? 16.609 -5.440 -8.541 1.00 53.75 105 PRO A N 1
ATOM 840 C CA . PRO A 1 105 ? 16.006 -6.201 -7.490 1.00 53.75 105 PRO A CA 1
ATOM 841 C C . PRO A 1 105 ? 15.739 -7.595 -8.041 1.00 53.75 105 PRO A C 1
ATOM 843 O O . PRO A 1 105 ? 14.880 -7.767 -8.910 1.00 53.75 105 PRO A O 1
ATOM 846 N N . LYS A 1 106 ? 16.389 -8.622 -7.470 1.00 54.88 106 LYS A N 1
ATOM 847 C CA . LYS A 1 106 ? 15.893 -10.014 -7.562 1.00 54.88 106 LYS A CA 1
ATOM 848 C C . LYS A 1 106 ? 14.380 -10.063 -7.233 1.00 54.88 106 LYS A C 1
ATOM 850 O O . LYS A 1 106 ? 13.665 -10.986 -7.600 1.00 54.88 106 LYS A O 1
ATOM 855 N N . HIS A 1 107 ? 13.920 -8.991 -6.586 1.00 49.06 107 HIS A N 1
ATOM 856 C CA . HIS A 1 107 ? 12.610 -8.528 -6.177 1.00 49.06 107 HIS A CA 1
ATOM 857 C C . HIS A 1 107 ? 11.650 -8.037 -7.269 1.00 49.06 107 HIS A C 1
ATOM 859 O O . HIS A 1 107 ? 10.521 -7.691 -6.940 1.00 49.06 107 HIS A O 1
ATOM 865 N N . LEU A 1 108 ? 11.988 -8.069 -8.557 1.00 55.75 108 LEU A N 1
ATOM 866 C CA . LEU A 1 108 ? 10.940 -7.964 -9.585 1.00 55.75 108 LEU A CA 1
ATOM 867 C C . LEU A 1 108 ? 9.954 -9.143 -9.515 1.00 55.75 108 LEU A C 1
ATOM 869 O O . LEU A 1 108 ? 8.760 -8.973 -9.762 1.00 55.75 108 LEU A O 1
ATOM 873 N N . HIS A 1 109 ? 10.433 -10.293 -9.029 1.00 54.22 109 HIS A N 1
ATOM 874 C CA . HIS A 1 109 ? 9.601 -11.407 -8.571 1.00 54.22 109 HIS A CA 1
ATOM 875 C C . HIS A 1 109 ? 8.881 -11.143 -7.225 1.00 54.22 109 HIS A C 1
ATOM 877 O O . HIS A 1 109 ? 7.964 -11.879 -6.886 1.00 54.22 109 HIS A O 1
ATOM 883 N N . LEU A 1 110 ? 9.239 -10.091 -6.471 1.00 46.56 110 LEU A N 1
ATOM 884 C CA . LEU A 1 110 ? 8.563 -9.662 -5.231 1.00 46.56 110 LEU A CA 1
ATOM 885 C C . LEU A 1 110 ? 7.505 -8.553 -5.460 1.00 46.56 110 LEU A C 1
ATOM 887 O O . LEU A 1 110 ? 6.622 -8.348 -4.637 1.00 46.56 110 LEU A O 1
ATOM 891 N N . VAL A 1 111 ? 7.431 -7.915 -6.634 1.00 50.53 111 VAL A N 1
ATOM 892 C CA . VAL A 1 111 ? 6.153 -7.266 -7.033 1.00 50.53 111 VAL A CA 1
ATOM 893 C C . VAL A 1 111 ? 5.052 -8.336 -7.207 1.00 50.53 111 VAL A C 1
ATOM 895 O O . VAL A 1 111 ? 3.857 -8.044 -7.184 1.00 50.53 111 VAL A O 1
ATOM 898 N N . THR A 1 112 ? 5.469 -9.599 -7.329 1.00 52.12 112 THR A N 1
ATOM 899 C CA . THR A 1 112 ? 4.669 -10.830 -7.264 1.00 52.12 112 THR A CA 1
ATOM 900 C C . THR A 1 112 ? 4.794 -11.550 -5.908 1.00 52.12 112 THR A C 1
ATOM 902 O O . THR A 1 112 ? 4.430 -12.721 -5.806 1.00 52.12 112 THR A O 1
ATOM 905 N N . ASP A 1 113 ? 5.301 -10.882 -4.861 1.00 62.16 113 ASP A N 1
ATOM 906 C CA . ASP A 1 113 ? 5.492 -11.523 -3.562 1.00 62.16 113 ASP A CA 1
ATOM 907 C C . ASP A 1 113 ? 4.154 -11.790 -2.889 1.00 62.16 113 ASP A C 1
ATOM 909 O O . ASP A 1 113 ? 3.325 -10.895 -2.693 1.00 62.16 113 ASP A O 1
ATOM 913 N N . SER A 1 114 ? 3.991 -13.034 -2.451 1.00 67.69 114 SER A N 1
ATOM 914 C CA . SER A 1 114 ? 2.798 -13.488 -1.738 1.00 67.69 114 SER A CA 1
ATOM 915 C C . SER A 1 114 ? 2.492 -12.667 -0.479 1.00 67.69 114 SER A C 1
ATOM 917 O O . SER A 1 114 ? 1.342 -12.639 -0.054 1.00 67.69 114 SER A O 1
ATOM 919 N N . ALA A 1 115 ? 3.483 -11.984 0.110 1.00 83.25 115 ALA A N 1
ATOM 920 C CA . ALA A 1 115 ? 3.327 -11.232 1.351 1.00 83.25 115 ALA A CA 1
ATOM 921 C C . ALA A 1 115 ? 2.505 -9.945 1.176 1.00 83.25 115 ALA A C 1
ATOM 923 O O . ALA A 1 115 ? 1.525 -9.760 1.895 1.00 83.25 115 ALA A O 1
ATOM 924 N N . ALA A 1 116 ? 2.851 -9.079 0.215 1.00 86.75 116 ALA A N 1
ATOM 925 C CA . ALA A 1 116 ? 2.087 -7.854 -0.042 1.00 86.75 116 ALA A CA 1
ATOM 926 C C . ALA A 1 116 ? 0.664 -8.182 -0.520 1.00 86.75 116 ALA A C 1
ATOM 928 O O . ALA A 1 116 ? -0.298 -7.590 -0.034 1.00 86.75 116 ALA A O 1
ATOM 929 N N . ASP A 1 117 ? 0.517 -9.197 -1.380 1.00 88.19 117 ASP A N 1
ATOM 930 C CA . ASP A 1 117 ? -0.796 -9.689 -1.813 1.00 88.19 117 ASP A CA 1
ATOM 931 C C . ASP A 1 117 ? -1.607 -10.285 -0.659 1.00 88.19 117 ASP A C 1
ATOM 933 O O . ASP A 1 117 ? -2.809 -10.047 -0.567 1.00 88.19 117 ASP A O 1
ATOM 937 N N . ALA A 1 118 ? -0.982 -11.043 0.245 1.00 90.88 118 ALA A N 1
ATOM 938 C CA . ALA A 1 118 ? -1.665 -11.577 1.418 1.00 90.88 118 ALA A CA 1
ATOM 939 C C . ALA A 1 118 ? -2.117 -10.455 2.359 1.00 90.88 118 ALA A C 1
ATOM 941 O O . ALA A 1 118 ? -3.245 -10.496 2.853 1.00 90.88 118 ALA A O 1
ATOM 942 N N . LEU A 1 119 ? -1.276 -9.439 2.581 1.00 93.19 119 LEU A N 1
ATOM 943 C CA . LEU A 1 119 ? -1.629 -8.268 3.383 1.00 93.19 119 LEU A CA 1
ATOM 944 C C . LEU A 1 119 ? -2.790 -7.497 2.750 1.00 93.19 119 LEU A C 1
ATOM 946 O O . LEU A 1 119 ? -3.765 -7.207 3.440 1.00 93.19 119 LEU A O 1
ATOM 950 N N . LEU A 1 120 ? -2.739 -7.241 1.443 1.00 93.19 120 LEU A N 1
ATOM 951 C CA . LEU A 1 120 ? -3.808 -6.564 0.708 1.00 93.19 120 LEU A CA 1
ATOM 952 C C . LEU A 1 120 ? -5.111 -7.360 0.710 1.00 93.19 120 LEU A C 1
ATOM 954 O O . LEU A 1 120 ? -6.160 -6.793 0.967 1.00 93.19 120 LEU A O 1
ATOM 958 N N . ARG A 1 121 ? -5.067 -8.678 0.509 1.00 93.38 121 ARG A N 1
ATOM 959 C CA . ARG A 1 121 ? -6.274 -9.522 0.569 1.00 93.38 121 ARG A CA 1
ATOM 960 C C . ARG A 1 121 ? -6.868 -9.625 1.971 1.00 93.38 121 ARG A C 1
ATOM 962 O O . ARG A 1 121 ? -8.058 -9.884 2.106 1.00 93.38 121 ARG A O 1
ATOM 969 N N . THR A 1 122 ? -6.045 -9.479 3.009 1.00 95.50 122 THR A N 1
ATOM 970 C CA . THR A 1 122 ? -6.493 -9.590 4.405 1.00 95.50 122 THR A CA 1
ATOM 971 C C . THR A 1 122 ? -7.016 -8.259 4.948 1.00 95.50 122 THR A C 1
ATOM 973 O O . THR A 1 122 ? -7.965 -8.253 5.732 1.00 95.50 122 THR A O 1
ATOM 976 N N . TYR A 1 123 ? -6.391 -7.143 4.565 1.00 95.25 123 TYR A N 1
ATOM 977 C CA . TYR A 1 123 ? -6.616 -5.829 5.178 1.00 95.25 123 TYR A CA 1
ATOM 978 C C . TYR A 1 123 ? -7.016 -4.726 4.195 1.00 95.25 123 TYR A C 1
ATOM 980 O O . TYR A 1 123 ? -7.528 -3.703 4.638 1.00 95.25 123 TYR A O 1
ATOM 988 N N . GLY A 1 124 ? -6.769 -4.911 2.899 1.00 94.44 124 GLY A N 1
ATOM 989 C CA . GLY A 1 124 ? -7.073 -3.946 1.849 1.00 94.44 124 GLY A CA 1
ATOM 990 C C . GLY A 1 124 ? -8.538 -3.974 1.434 1.00 94.44 124 GLY A C 1
ATOM 991 O O . GLY A 1 124 ? -9.170 -5.030 1.395 1.00 94.44 124 GLY A O 1
ATOM 992 N N . SER A 1 125 ? -9.073 -2.805 1.092 1.00 96.44 125 SER A N 1
ATOM 993 C CA . SER A 1 125 ? -10.325 -2.717 0.345 1.00 96.44 125 SER A CA 1
ATOM 994 C C . SER A 1 125 ? -10.128 -3.115 -1.121 1.00 96.44 125 SER A C 1
ATOM 996 O O . SER A 1 125 ? -9.012 -3.073 -1.647 1.00 96.44 125 SER A O 1
ATOM 998 N N . ASP A 1 126 ? -11.229 -3.410 -1.815 1.00 97.31 126 ASP A N 1
ATOM 999 C CA . ASP A 1 126 ? -11.214 -3.674 -3.260 1.00 97.31 126 ASP A CA 1
ATOM 1000 C C . ASP A 1 126 ? -10.611 -2.505 -4.060 1.00 97.31 126 ASP A C 1
ATOM 1002 O O . ASP A 1 126 ? -9.934 -2.714 -5.068 1.00 97.31 126 ASP A O 1
ATOM 1006 N N . GLU A 1 127 ? -10.804 -1.267 -3.592 1.00 97.19 127 GLU A N 1
ATOM 1007 C CA . GLU A 1 127 ? -10.245 -0.073 -4.229 1.00 97.19 127 GLU A CA 1
ATOM 1008 C C . GLU A 1 127 ? -8.722 -0.006 -4.065 1.00 97.19 127 GLU A C 1
ATOM 1010 O O . GLU A 1 127 ? -8.004 0.224 -5.040 1.00 97.19 127 GLU A O 1
ATOM 1015 N N . VAL A 1 128 ? -8.208 -0.261 -2.855 1.00 96.75 128 VAL A N 1
ATOM 1016 C CA . VAL A 1 128 ? -6.758 -0.314 -2.603 1.00 96.75 128 VAL A CA 1
ATOM 1017 C C . VAL A 1 128 ? -6.115 -1.445 -3.402 1.00 96.75 128 VAL A C 1
ATOM 1019 O O . VAL A 1 128 ? -5.054 -1.237 -3.989 1.00 96.75 128 VAL A O 1
ATOM 1022 N N . ILE A 1 129 ? -6.767 -2.609 -3.486 1.00 96.44 129 ILE A N 1
ATOM 1023 C CA . ILE A 1 129 ? -6.301 -3.742 -4.298 1.00 96.44 129 ILE A CA 1
ATOM 1024 C C . ILE A 1 129 ? -6.211 -3.337 -5.778 1.00 96.44 129 ILE A C 1
ATOM 1026 O O . ILE A 1 129 ? -5.161 -3.511 -6.396 1.00 96.44 129 ILE A O 1
ATOM 1030 N N . GLY A 1 130 ? -7.259 -2.725 -6.337 1.00 96.31 130 GL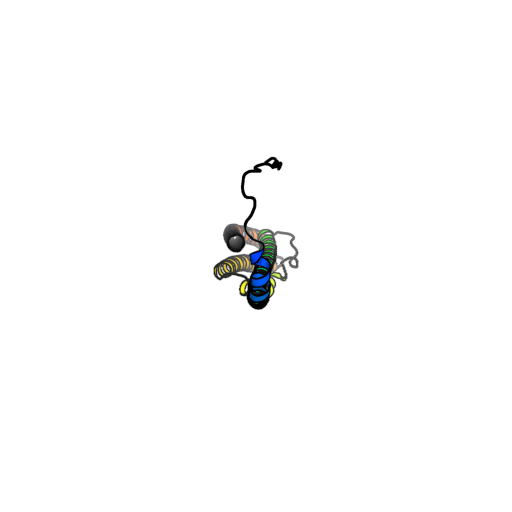Y A N 1
ATOM 1031 C CA . GLY A 1 130 ? -7.263 -2.289 -7.738 1.00 96.31 130 GLY A CA 1
ATOM 1032 C C . GLY A 1 130 ? -6.210 -1.219 -8.055 1.00 96.31 130 GLY A C 1
ATOM 1033 O O . GLY A 1 130 ? -5.552 -1.269 -9.101 1.00 96.31 130 GLY A O 1
ATOM 1034 N N . LEU A 1 131 ? -5.998 -0.264 -7.144 1.00 96.88 131 LEU A N 1
ATOM 1035 C CA . LEU A 1 131 ? -4.944 0.748 -7.277 1.00 96.88 131 LEU A CA 1
ATOM 1036 C C . LEU A 1 131 ? -3.548 0.127 -7.190 1.00 96.88 131 LEU A C 1
ATOM 1038 O O . LEU A 1 131 ? -2.659 0.504 -7.959 1.00 96.88 131 LEU A O 1
ATOM 1042 N N . PHE A 1 132 ? -3.360 -0.846 -6.299 1.00 95.00 132 PHE A N 1
ATOM 1043 C CA . PHE A 1 132 ? -2.103 -1.570 -6.174 1.00 95.00 132 PHE A CA 1
ATOM 1044 C C . PHE A 1 132 ? -1.783 -2.369 -7.439 1.00 95.00 132 PHE A C 1
ATOM 1046 O O . PHE A 1 132 ? -0.666 -2.277 -7.945 1.00 95.00 132 PHE A O 1
ATOM 1053 N N . ASP A 1 133 ? -2.761 -3.074 -8.009 1.00 94.19 133 ASP A N 1
ATOM 1054 C CA . ASP A 1 133 ? -2.594 -3.812 -9.265 1.00 94.19 133 ASP A CA 1
ATOM 1055 C C . ASP A 1 133 ? -2.288 -2.890 -10.451 1.00 94.19 133 ASP A C 1
ATOM 1057 O O . ASP A 1 133 ? -1.446 -3.207 -11.301 1.00 94.19 133 ASP A O 1
ATOM 1061 N N . THR A 1 134 ? -2.917 -1.714 -10.484 1.00 95.44 134 THR A N 1
ATOM 1062 C CA . THR A 1 134 ? -2.630 -0.684 -11.489 1.00 95.44 134 THR A CA 1
ATOM 1063 C C . THR A 1 134 ? -1.179 -0.219 -11.385 1.00 95.44 134 THR A C 1
ATOM 1065 O O . THR A 1 134 ? -0.454 -0.228 -12.381 1.00 95.44 134 THR A O 1
ATOM 1068 N N . TRP A 1 135 ? -0.729 0.141 -10.181 1.00 94.94 135 TRP A N 1
ATOM 1069 C CA . TRP A 1 135 ? 0.657 0.538 -9.928 1.00 94.94 135 TRP A CA 1
ATOM 1070 C C . TRP A 1 135 ? 1.651 -0.578 -10.289 1.00 94.94 135 TRP A C 1
ATOM 1072 O O . TRP A 1 135 ? 2.590 -0.354 -11.057 1.00 94.94 135 TRP A O 1
ATOM 1082 N N . ARG A 1 136 ? 1.396 -1.805 -9.823 1.00 92.00 136 ARG A N 1
ATOM 1083 C CA . ARG A 1 136 ? 2.182 -3.011 -10.126 1.00 92.00 136 ARG A CA 1
ATOM 1084 C C . ARG A 1 136 ? 2.343 -3.214 -11.629 1.00 92.00 136 ARG A C 1
ATOM 1086 O O . ARG A 1 136 ? 3.446 -3.500 -12.092 1.00 92.00 136 ARG A O 1
ATOM 1093 N N . THR A 1 137 ? 1.264 -3.059 -12.392 1.00 92.56 137 THR A N 1
ATOM 1094 C CA . THR A 1 137 ? 1.287 -3.216 -13.852 1.00 92.56 137 THR A CA 1
ATOM 1095 C C . THR A 1 137 ? 2.253 -2.221 -14.495 1.00 92.56 137 THR A C 1
ATOM 1097 O O . THR A 1 137 ? 3.061 -2.616 -15.335 1.00 92.56 137 THR A O 1
ATOM 1100 N N . ARG A 1 138 ? 2.256 -0.957 -14.049 1.00 92.94 138 ARG A N 1
ATOM 1101 C CA . ARG A 1 138 ? 3.182 0.073 -14.560 1.00 92.94 138 ARG A CA 1
ATOM 1102 C C . ARG A 1 138 ? 4.638 -0.243 -14.255 1.00 92.94 138 ARG A C 1
ATOM 1104 O O . ARG A 1 138 ? 5.483 -0.174 -15.143 1.00 92.94 138 ARG A O 1
ATOM 1111 N N . VAL A 1 139 ? 4.935 -0.669 -13.032 1.00 90.50 139 VAL A N 1
ATOM 1112 C CA . VAL A 1 139 ? 6.290 -1.105 -12.668 1.00 90.50 139 VAL A CA 1
ATOM 1113 C C . VAL A 1 139 ? 6.742 -2.287 -13.532 1.00 90.50 139 VAL A C 1
ATOM 1115 O O . VAL A 1 139 ? 7.879 -2.314 -14.002 1.00 90.50 139 VAL A O 1
ATOM 1118 N N . GLN A 1 140 ? 5.862 -3.261 -13.781 1.00 88.88 140 GLN A N 1
ATOM 1119 C CA . GLN A 1 140 ? 6.179 -4.403 -14.641 1.00 88.88 140 GLN A CA 1
ATOM 1120 C C . GLN A 1 140 ? 6.448 -3.984 -16.093 1.00 88.88 140 GLN A C 1
ATOM 1122 O O . GLN A 1 140 ? 7.307 -4.581 -16.741 1.00 88.88 140 GLN A O 1
ATOM 1127 N N . GLU A 1 141 ? 5.750 -2.973 -16.617 1.00 90.19 141 GLU A N 1
ATOM 1128 C CA . GLU A 1 141 ? 6.019 -2.401 -17.944 1.00 90.19 141 GLU A CA 1
ATOM 1129 C C . GLU A 1 141 ? 7.410 -1.750 -18.009 1.00 90.19 141 GLU A C 1
ATOM 1131 O O . GLU A 1 141 ? 8.157 -2.009 -18.959 1.00 90.19 141 GLU A O 1
ATOM 1136 N N . ILE A 1 142 ? 7.791 -0.980 -16.982 1.00 88.88 142 ILE A N 1
ATOM 1137 C CA . ILE A 1 142 ? 9.133 -0.380 -16.860 1.00 88.88 142 ILE A CA 1
ATOM 1138 C C . ILE A 1 142 ? 10.198 -1.480 -16.843 1.00 88.88 142 ILE A C 1
ATOM 1140 O O . ILE A 1 142 ? 11.147 -1.449 -17.625 1.00 88.88 142 ILE A O 1
ATOM 1144 N N . ALA A 1 143 ? 10.006 -2.500 -16.009 1.00 85.94 143 ALA A N 1
ATOM 1145 C CA . ALA A 1 143 ? 10.949 -3.599 -15.867 1.00 85.94 143 ALA A CA 1
ATOM 1146 C C . ALA A 1 143 ? 11.116 -4.444 -17.132 1.00 85.94 143 ALA A C 1
ATOM 1148 O O . ALA A 1 143 ? 12.240 -4.782 -17.509 1.00 85.94 143 ALA A O 1
ATOM 1149 N N . LYS A 1 144 ? 10.010 -4.774 -17.811 1.00 85.50 144 LYS A N 1
ATOM 1150 C CA . LYS A 1 144 ? 10.045 -5.481 -19.099 1.00 85.50 144 LYS A CA 1
ATOM 1151 C C . LYS A 1 144 ? 10.798 -4.660 -20.143 1.00 85.50 144 LYS A C 1
ATOM 1153 O O . LYS A 1 144 ? 11.652 -5.207 -20.835 1.00 85.50 144 LYS A O 1
ATOM 1158 N N . SER A 1 145 ? 10.517 -3.359 -20.220 1.00 86.69 145 SER A N 1
ATOM 1159 C CA . SER A 1 145 ? 11.190 -2.444 -21.150 1.00 86.69 145 SER A CA 1
ATOM 1160 C C . SER A 1 145 ? 12.695 -2.387 -20.881 1.00 86.69 145 SER A C 1
ATOM 1162 O O . SER A 1 145 ? 13.493 -2.568 -21.798 1.00 86.69 145 SER A O 1
ATOM 1164 N N . PHE A 1 146 ? 13.087 -2.240 -19.613 1.00 84.12 146 PHE A N 1
ATOM 1165 C CA . PHE A 1 146 ? 14.486 -2.250 -19.188 1.00 84.12 146 PHE A CA 1
ATOM 1166 C C . PHE A 1 146 ? 15.196 -3.560 -19.563 1.00 84.1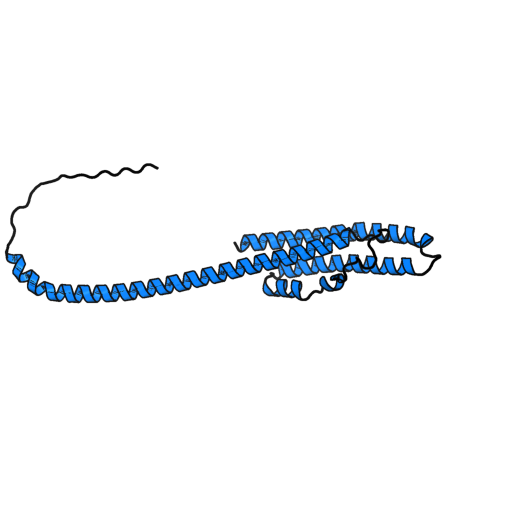2 146 PHE A C 1
ATOM 1168 O O . PHE A 1 146 ? 16.293 -3.545 -20.124 1.00 84.12 146 PHE A O 1
ATOM 1175 N N . HIS A 1 147 ? 14.561 -4.706 -19.303 1.00 80.69 147 HIS A N 1
ATOM 1176 C CA . HIS A 1 147 ? 15.122 -6.017 -19.626 1.00 80.69 147 HIS A CA 1
ATOM 1177 C C . HIS A 1 147 ? 15.345 -6.209 -21.133 1.00 80.69 147 HIS A C 1
ATOM 1179 O O . HIS A 1 147 ? 16.425 -6.641 -21.537 1.00 80.69 147 HIS A O 1
ATOM 1185 N N . LEU A 1 148 ? 14.358 -5.853 -21.963 1.00 80.75 148 LEU A N 1
ATOM 1186 C CA . LEU A 1 148 ? 14.451 -5.975 -23.422 1.00 80.75 148 LEU A CA 1
ATOM 1187 C C . LEU A 1 148 ? 15.592 -5.126 -23.994 1.00 80.75 148 LEU A C 1
ATOM 1189 O O . LEU A 1 148 ? 16.398 -5.628 -24.776 1.00 80.75 148 LEU A O 1
ATOM 1193 N N . LEU A 1 149 ? 15.709 -3.875 -23.544 1.00 79.19 149 LEU A N 1
ATOM 1194 C CA . LEU A 1 149 ? 16.786 -2.970 -23.956 1.00 79.19 149 LEU A CA 1
ATOM 1195 C C . LEU A 1 149 ? 18.162 -3.466 -23.487 1.00 79.19 149 LEU A C 1
ATOM 1197 O O . LEU A 1 149 ? 19.153 -3.358 -24.206 1.00 79.19 149 LEU A O 1
ATOM 1201 N N . THR A 1 150 ? 18.228 -4.084 -22.306 1.00 74.69 150 THR A N 1
ATOM 1202 C CA . THR A 1 150 ? 19.471 -4.663 -21.779 1.00 74.69 150 THR A CA 1
ATOM 1203 C C . THR A 1 150 ? 19.926 -5.892 -22.575 1.00 74.69 150 THR A C 1
ATOM 1205 O O . THR A 1 150 ? 21.129 -6.122 -22.711 1.00 74.69 150 THR A O 1
ATOM 1208 N N . ILE A 1 151 ? 19.004 -6.706 -23.104 1.00 75.12 151 ILE A N 1
ATOM 1209 C CA . ILE A 1 151 ? 19.353 -7.841 -23.979 1.00 75.12 151 ILE A CA 1
ATOM 1210 C C . ILE A 1 151 ? 20.007 -7.337 -25.271 1.00 75.12 151 ILE A C 1
ATOM 1212 O O . ILE A 1 151 ? 21.054 -7.862 -25.653 1.00 75.12 151 ILE A O 1
ATOM 1216 N N . ASP A 1 152 ? 19.445 -6.299 -25.896 1.00 72.44 152 ASP A N 1
ATOM 1217 C CA . ASP A 1 152 ? 19.970 -5.725 -27.143 1.00 72.44 152 ASP A CA 1
ATOM 1218 C C . ASP A 1 152 ? 21.403 -5.177 -26.977 1.00 72.44 152 ASP A C 1
ATOM 1220 O O . ASP A 1 152 ? 22.299 -5.463 -27.777 1.00 72.44 152 ASP A O 1
ATOM 1224 N N . LEU A 1 153 ? 21.681 -4.509 -25.850 1.00 67.69 153 LEU A N 1
ATOM 1225 C CA . LEU A 1 153 ? 23.026 -4.016 -25.508 1.00 67.69 153 LEU A CA 1
ATOM 1226 C C . LEU A 1 153 ? 24.081 -5.123 -25.348 1.00 67.69 153 LEU A C 1
ATOM 1228 O O . LEU A 1 153 ? 25.279 -4.853 -25.472 1.00 67.69 153 LEU A O 1
ATOM 1232 N N . ASN A 1 154 ? 23.663 -6.359 -25.061 1.00 68.62 154 ASN A N 1
ATOM 1233 C CA . ASN A 1 154 ? 24.554 -7.498 -24.831 1.00 68.62 154 ASN A CA 1
ATOM 1234 C C . ASN A 1 154 ? 24.733 -8.400 -26.071 1.00 68.62 154 ASN A C 1
ATOM 1236 O O . ASN A 1 154 ? 25.433 -9.408 -25.982 1.00 68.62 154 ASN A O 1
ATOM 1240 N N . ALA A 1 155 ? 24.157 -8.049 -27.229 1.00 71.56 155 ALA A N 1
ATOM 1241 C CA . ALA A 1 155 ? 24.164 -8.883 -28.438 1.00 71.56 155 ALA A CA 1
ATOM 1242 C C . ALA A 1 155 ? 25.519 -8.970 -29.193 1.00 71.56 155 ALA A C 1
ATOM 1244 O O . ALA A 1 155 ? 25.620 -9.707 -30.173 1.00 71.56 155 ALA A O 1
ATOM 1245 N N . GLY A 1 156 ? 26.580 -8.270 -28.758 1.00 65.94 156 GLY A N 1
ATOM 1246 C CA . GLY A 1 156 ? 27.945 -8.436 -29.286 1.00 65.94 156 GLY A CA 1
ATOM 1247 C C . GLY A 1 156 ? 28.884 -7.225 -29.096 1.00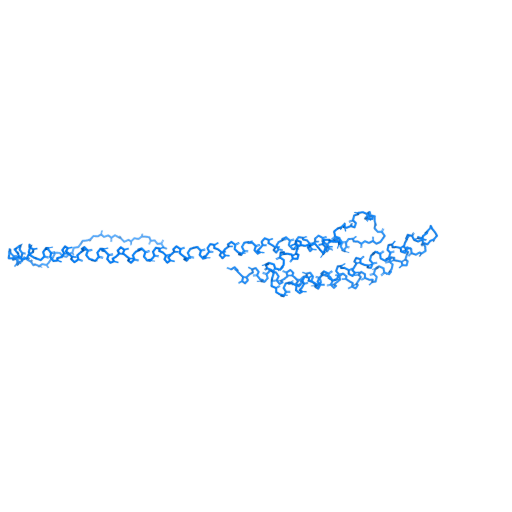 65.94 156 GLY A C 1
ATOM 1248 O O . GLY A 1 156 ? 28.435 -6.126 -28.776 1.00 65.94 156 GLY A O 1
ATOM 1249 N N . PRO A 1 157 ? 30.212 -7.374 -29.314 1.00 56.94 157 PRO A N 1
ATOM 1250 C CA . PRO A 1 157 ? 31.189 -6.294 -29.097 1.00 56.94 157 PRO A CA 1
ATOM 1251 C C . PRO A 1 157 ? 31.023 -5.099 -30.050 1.00 56.94 157 PRO A C 1
ATOM 1253 O O . PRO A 1 157 ? 31.323 -3.966 -29.679 1.00 56.94 157 PRO A O 1
ATOM 1256 N N . GLY A 1 158 ? 30.546 -5.349 -31.276 1.00 59.62 158 GLY A N 1
ATOM 1257 C CA . GLY A 1 158 ? 30.319 -4.318 -32.295 1.00 59.62 158 GLY A CA 1
ATOM 1258 C C . GLY A 1 158 ? 29.005 -3.549 -32.125 1.00 59.62 158 GLY A C 1
ATOM 1259 O O . GLY A 1 158 ? 28.941 -2.379 -32.492 1.00 59.62 158 GLY A O 1
ATOM 1260 N N . SER A 1 159 ? 27.981 -4.163 -31.522 1.00 59.75 159 SER A N 1
ATOM 1261 C CA . SER A 1 159 ? 26.670 -3.533 -31.318 1.00 59.75 159 SER A CA 1
ATOM 1262 C C . SER A 1 159 ? 26.653 -2.582 -30.125 1.00 59.75 159 SER A C 1
ATOM 1264 O O . SER A 1 159 ? 25.934 -1.594 -30.150 1.00 59.75 159 SER A O 1
ATOM 1266 N N . ARG A 1 160 ? 27.493 -2.794 -29.105 1.00 60.84 160 ARG A N 1
ATOM 1267 C CA . ARG A 1 160 ? 27.473 -2.001 -27.862 1.00 60.84 160 ARG A CA 1
ATOM 1268 C C . ARG A 1 160 ? 27.651 -0.490 -28.069 1.00 60.84 160 ARG A C 1
ATOM 1270 O O . ARG A 1 160 ? 27.015 0.304 -27.385 1.00 60.84 160 ARG A O 1
ATOM 1277 N N . TRP A 1 161 ? 28.496 -0.085 -29.020 1.00 57.12 161 TRP A N 1
ATOM 1278 C CA . TRP A 1 161 ? 28.811 1.329 -29.270 1.00 57.12 161 TRP A CA 1
ATOM 1279 C C . TRP A 1 161 ? 27.827 2.024 -30.219 1.00 57.12 161 TRP A C 1
ATOM 1281 O O . TRP A 1 161 ? 27.562 3.214 -30.048 1.00 57.12 161 TRP A O 1
ATOM 1291 N N . GLN A 1 162 ? 27.283 1.304 -31.206 1.00 61.91 162 GLN A N 1
ATOM 1292 C CA . GLN A 1 162 ? 26.261 1.837 -32.115 1.00 61.91 162 GLN A CA 1
ATOM 1293 C C . GLN A 1 162 ? 24.865 1.787 -31.487 1.00 61.91 162 GLN A C 1
ATOM 1295 O O . GLN A 1 162 ? 24.155 2.792 -31.515 1.00 61.91 162 GLN A O 1
ATOM 1300 N N . ASN A 1 163 ? 24.511 0.674 -30.844 1.00 67.69 163 ASN A N 1
ATOM 1301 C CA . ASN A 1 163 ? 23.202 0.490 -30.227 1.00 67.69 163 ASN A CA 1
ATOM 1302 C C . ASN A 1 163 ? 23.097 1.271 -28.917 1.00 67.69 163 ASN A C 1
ATOM 1304 O O . ASN A 1 163 ? 22.041 1.820 -28.659 1.00 67.69 163 ASN A O 1
ATOM 1308 N N . GLY A 1 164 ? 24.183 1.459 -28.152 1.00 70.19 164 GLY A N 1
ATOM 1309 C CA . GLY A 1 164 ? 24.151 2.182 -26.870 1.00 70.19 164 GLY A CA 1
ATOM 1310 C C . GLY A 1 164 ? 23.446 3.544 -26.923 1.00 70.19 164 GLY A C 1
ATOM 1311 O O . GLY A 1 164 ? 22.566 3.825 -26.115 1.00 70.19 164 GLY A O 1
ATOM 1312 N N . LYS A 1 165 ? 23.753 4.374 -27.930 1.00 75.38 165 LYS A N 1
ATOM 1313 C CA . LYS A 1 165 ? 23.088 5.681 -28.097 1.00 75.38 165 LYS A CA 1
ATOM 1314 C C . LYS A 1 165 ? 21.618 5.554 -28.500 1.00 75.38 165 LYS A C 1
ATOM 1316 O O . LYS A 1 165 ? 20.804 6.358 -28.057 1.00 75.38 165 LYS A O 1
ATOM 1321 N N . GLN A 1 166 ? 21.287 4.579 -29.344 1.00 78.38 166 GLN A N 1
ATOM 1322 C CA . GLN A 1 166 ? 19.913 4.340 -29.777 1.00 78.38 166 GLN A CA 1
ATOM 1323 C C . GLN A 1 166 ? 19.068 3.787 -28.623 1.00 78.38 166 GLN A C 1
ATOM 1325 O O . GLN A 1 166 ? 18.015 4.342 -28.328 1.00 78.38 166 GLN A O 1
ATOM 1330 N N . THR A 1 167 ? 19.566 2.779 -27.909 1.00 77.88 167 THR A N 1
ATOM 1331 C CA . THR A 1 167 ? 18.941 2.193 -26.722 1.00 77.88 167 THR A CA 1
ATOM 1332 C C . THR A 1 167 ? 18.735 3.237 -25.623 1.00 77.88 167 THR A C 1
ATOM 1334 O O . THR A 1 167 ? 17.674 3.270 -25.010 1.00 77.88 167 THR A O 1
ATOM 1337 N N . SER A 1 168 ? 19.700 4.137 -25.403 1.00 79.88 168 SER A N 1
ATOM 1338 C CA . SER A 1 168 ? 19.576 5.251 -24.450 1.00 79.88 168 SER A CA 1
ATOM 1339 C C . SER A 1 168 ? 18.465 6.241 -24.833 1.00 79.88 168 SER A C 1
ATOM 1341 O O . SER A 1 168 ? 17.649 6.641 -23.997 1.00 79.88 168 SER A O 1
ATOM 1343 N N . GLN A 1 169 ? 18.364 6.598 -26.121 1.00 86.00 169 GLN A N 1
ATOM 1344 C CA . GLN A 1 169 ? 17.278 7.446 -26.628 1.00 86.00 169 GLN A CA 1
ATOM 1345 C C . GLN A 1 169 ? 15.913 6.753 -26.553 1.00 86.00 169 GLN A C 1
ATOM 1347 O O . GLN A 1 169 ? 14.921 7.384 -26.188 1.00 86.00 169 GLN A O 1
ATOM 1352 N N . GLU A 1 170 ? 15.846 5.468 -26.896 1.00 87.06 170 GLU A N 1
ATOM 1353 C CA . GLU A 1 170 ? 14.631 4.660 -26.784 1.00 87.06 170 GLU A CA 1
ATOM 1354 C C . GLU A 1 170 ? 14.192 4.520 -25.325 1.00 87.06 170 GLU A C 1
ATOM 1356 O O . GLU A 1 170 ? 13.012 4.711 -25.026 1.00 87.06 170 GLU A O 1
ATOM 1361 N N . TRP A 1 171 ? 15.136 4.293 -24.407 1.00 86.25 171 TRP A N 1
ATOM 1362 C CA . TRP A 1 171 ? 14.864 4.293 -22.976 1.00 86.25 171 TRP A CA 1
ATOM 1363 C C . TRP A 1 171 ? 14.327 5.633 -22.508 1.00 86.25 171 TRP A C 1
ATOM 1365 O O . TRP A 1 171 ? 13.293 5.652 -21.860 1.00 86.25 171 TRP A O 1
ATOM 1375 N N . SER A 1 172 ? 14.964 6.745 -22.877 1.00 88.38 172 SER A N 1
ATOM 1376 C CA . SER A 1 172 ? 14.515 8.082 -22.474 1.00 88.38 172 SER A CA 1
ATOM 1377 C C . SER A 1 172 ? 13.072 8.348 -22.919 1.00 88.38 172 SER A C 1
ATOM 1379 O O . SER A 1 172 ? 12.255 8.785 -22.116 1.00 88.38 172 SER A O 1
ATOM 1381 N N . ARG A 1 173 ? 12.710 7.978 -24.157 1.00 91.19 173 ARG A N 1
ATOM 1382 C CA . ARG A 1 173 ? 11.328 8.094 -24.664 1.00 91.19 173 ARG A CA 1
ATOM 1383 C C . ARG A 1 173 ? 10.335 7.223 -23.893 1.00 91.19 173 ARG A C 1
ATOM 1385 O O . ARG A 1 173 ? 9.213 7.651 -23.633 1.00 91.19 173 ARG A O 1
ATOM 1392 N N . LEU A 1 174 ? 10.714 5.988 -23.562 1.00 90.69 174 LEU A N 1
ATOM 1393 C CA . LEU A 1 174 ? 9.865 5.092 -22.773 1.00 90.69 174 LEU A CA 1
ATOM 1394 C C . LEU A 1 174 ? 9.742 5.574 -21.326 1.00 90.69 174 LEU A C 1
ATOM 1396 O O . LEU A 1 174 ? 8.645 5.575 -20.778 1.00 90.69 174 LEU A O 1
ATOM 1400 N N . TYR A 1 175 ? 10.839 6.025 -20.730 1.00 87.81 175 TYR A N 1
ATOM 1401 C CA . TYR A 1 175 ? 10.919 6.545 -19.372 1.00 87.81 175 TYR A CA 1
ATOM 1402 C C . TYR A 1 175 ? 10.041 7.789 -19.203 1.00 87.81 175 TYR A C 1
ATOM 1404 O O . TYR A 1 175 ? 9.223 7.836 -18.286 1.00 87.81 175 TYR A O 1
ATOM 1412 N N . GLU A 1 176 ? 10.125 8.743 -20.138 1.00 91.56 176 GLU A N 1
ATOM 1413 C CA . GLU A 1 176 ? 9.272 9.942 -20.183 1.00 91.56 176 GLU A CA 1
ATOM 1414 C C . GLU A 1 176 ? 7.775 9.612 -20.199 1.00 91.56 176 GLU A C 1
ATOM 1416 O O . GLU A 1 176 ? 6.967 10.404 -19.721 1.00 91.56 176 GLU A O 1
ATOM 1421 N N . LYS A 1 177 ? 7.397 8.441 -20.720 1.00 93.94 177 LYS A N 1
ATOM 1422 C CA . LYS A 1 177 ? 6.009 7.982 -20.753 1.00 93.94 177 LYS A CA 1
ATOM 1423 C C . LYS A 1 177 ? 5.623 7.174 -19.512 1.00 93.94 177 LYS A C 1
ATOM 1425 O O . LYS A 1 177 ? 4.580 7.421 -18.920 1.00 93.94 177 LYS A O 1
ATOM 1430 N N . LEU A 1 178 ? 6.436 6.191 -19.134 1.00 92.50 178 LEU A N 1
ATOM 1431 C CA . LEU A 1 178 ? 6.070 5.186 -18.133 1.00 92.50 178 LEU A CA 1
ATOM 1432 C C . LEU A 1 178 ? 6.208 5.694 -16.695 1.00 92.50 178 LEU A C 1
ATOM 1434 O O . LEU A 1 178 ? 5.407 5.330 -15.836 1.00 92.50 178 LEU A O 1
ATOM 1438 N N . VAL A 1 179 ? 7.204 6.537 -16.414 1.00 91.12 179 VAL A N 1
ATOM 1439 C CA . VAL A 1 179 ? 7.466 7.020 -15.050 1.00 91.12 179 VAL A CA 1
ATOM 1440 C C . VAL A 1 179 ? 6.395 7.984 -14.536 1.00 91.12 179 VAL A C 1
ATOM 1442 O O . VAL A 1 179 ? 6.004 7.865 -13.372 1.00 91.12 179 VAL A O 1
ATOM 1445 N N . PRO A 1 180 ? 5.860 8.921 -15.337 1.00 95.69 180 PRO A N 1
ATOM 1446 C CA . PRO A 1 180 ? 4.716 9.720 -14.902 1.00 95.69 180 PRO A CA 1
ATOM 1447 C C . PRO A 1 180 ? 3.477 8.871 -14.584 1.00 95.69 180 PRO A C 1
ATOM 1449 O O . PRO A 1 180 ? 2.801 9.131 -13.584 1.00 95.69 180 PRO A O 1
ATOM 1452 N N . ASP A 1 181 ? 3.211 7.831 -15.380 1.00 95.00 181 ASP A N 1
ATOM 1453 C CA . ASP A 1 181 ? 2.083 6.916 -15.169 1.00 95.00 181 ASP A CA 1
ATOM 1454 C C . ASP A 1 181 ? 2.257 6.094 -13.881 1.00 95.00 181 ASP A C 1
ATOM 1456 O O . ASP A 1 181 ? 1.322 5.979 -13.084 1.00 95.00 181 ASP A O 1
ATOM 1460 N N . GLU A 1 182 ? 3.462 5.569 -13.633 1.00 94.62 182 GLU A N 1
ATOM 1461 C CA . GLU A 1 182 ? 3.819 4.888 -12.380 1.00 94.62 182 GLU A CA 1
ATOM 1462 C C . GLU A 1 182 ? 3.639 5.810 -11.171 1.00 94.62 182 GLU A C 1
ATOM 1464 O O . GLU A 1 182 ? 2.970 5.437 -10.204 1.00 94.62 182 GLU A O 1
ATOM 1469 N N . ASN A 1 183 ? 4.169 7.034 -11.240 1.00 94.25 183 ASN A N 1
ATOM 1470 C CA . ASN A 1 183 ? 4.072 7.996 -10.146 1.00 94.25 183 ASN A CA 1
ATOM 1471 C C . ASN A 1 183 ? 2.620 8.386 -9.866 1.00 94.25 183 ASN A C 1
ATOM 1473 O O . ASN A 1 183 ? 2.231 8.505 -8.704 1.00 94.25 183 ASN A O 1
ATOM 1477 N N . THR A 1 184 ? 1.809 8.550 -10.912 1.00 96.62 184 THR A N 1
ATOM 1478 C CA . THR A 1 184 ? 0.378 8.844 -10.779 1.00 96.62 184 THR A CA 1
ATOM 1479 C C . THR A 1 184 ? -0.345 7.705 -10.063 1.00 96.62 184 THR A C 1
ATOM 1481 O O . THR A 1 184 ? -1.078 7.953 -9.103 1.00 96.62 184 THR A O 1
ATOM 1484 N N . ALA A 1 185 ? -0.092 6.455 -10.464 1.00 95.12 185 ALA A N 1
ATOM 1485 C CA . ALA A 1 185 ? -0.680 5.281 -9.823 1.00 95.12 185 ALA A CA 1
ATOM 1486 C C . ALA A 1 185 ? -0.237 5.141 -8.355 1.00 95.12 185 ALA A C 1
ATOM 1488 O O . ALA A 1 185 ? -1.068 4.913 -7.476 1.00 95.12 185 ALA A O 1
ATOM 1489 N N . LYS A 1 186 ? 1.051 5.365 -8.068 1.00 94.75 186 LYS A N 1
ATOM 1490 C CA . LYS A 1 186 ? 1.597 5.370 -6.704 1.00 94.75 186 LYS A CA 1
ATOM 1491 C C . LYS A 1 186 ? 0.936 6.431 -5.826 1.00 94.75 186 LYS A C 1
ATOM 1493 O O . LYS A 1 186 ? 0.552 6.142 -4.697 1.00 94.75 186 LYS A O 1
ATOM 1498 N N . ILE A 1 187 ? 0.804 7.664 -6.319 1.00 95.81 187 ILE A N 1
ATOM 1499 C CA . ILE A 1 187 ? 0.174 8.759 -5.566 1.00 95.81 187 ILE A CA 1
ATOM 1500 C C . ILE A 1 187 ? -1.292 8.431 -5.277 1.00 95.81 187 ILE A C 1
ATOM 1502 O O . ILE A 1 187 ? -1.747 8.645 -4.152 1.00 95.81 187 ILE A O 1
ATOM 1506 N N . ALA A 1 188 ? -2.019 7.891 -6.259 1.00 96.31 188 ALA A N 1
ATOM 1507 C CA . ALA A 1 188 ? -3.406 7.474 -6.080 1.00 96.31 188 ALA A CA 1
ATOM 1508 C C . ALA A 1 188 ? -3.536 6.389 -4.997 1.00 96.31 188 ALA A C 1
ATOM 1510 O O . ALA A 1 188 ? -4.341 6.544 -4.079 1.00 96.31 188 ALA A O 1
ATOM 1511 N N . LEU A 1 189 ? -2.690 5.354 -5.051 1.00 95.50 189 LEU A N 1
ATOM 1512 C CA . LEU A 1 189 ? -2.627 4.294 -4.044 1.00 95.50 189 LEU A CA 1
ATOM 1513 C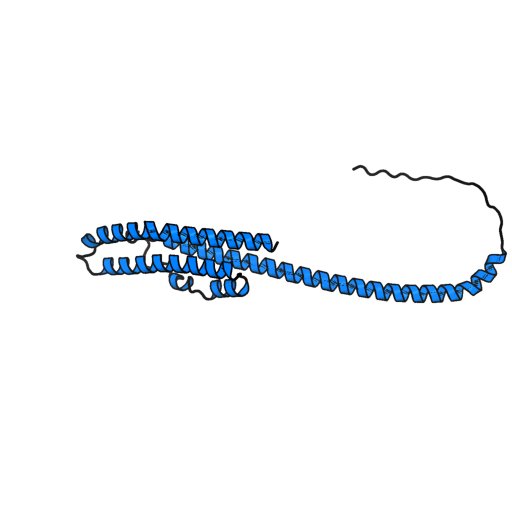 C . LEU A 1 189 ? -2.346 4.852 -2.641 1.00 95.50 189 LEU A C 1
ATOM 1515 O O . LEU A 1 189 ? -3.105 4.592 -1.709 1.00 95.50 189 LEU A O 1
ATOM 1519 N N . THR A 1 190 ? -1.288 5.654 -2.488 1.00 94.50 190 THR A N 1
ATOM 1520 C CA . THR A 1 190 ? -0.906 6.243 -1.195 1.00 94.50 190 THR A CA 1
ATOM 1521 C C . THR A 1 190 ? -2.015 7.120 -0.628 1.00 94.50 190 THR A C 1
ATOM 1523 O O . THR A 1 190 ? -2.329 7.032 0.558 1.00 94.50 190 THR A O 1
ATOM 1526 N N . LYS A 1 191 ? -2.649 7.940 -1.474 1.00 95.56 191 LYS A N 1
ATOM 1527 C CA . LYS A 1 191 ? -3.762 8.799 -1.065 1.00 95.56 191 LYS A CA 1
ATOM 1528 C C . LYS A 1 191 ? -4.955 7.976 -0.585 1.00 95.56 191 LYS A C 1
ATOM 1530 O O . LYS A 1 191 ? -5.541 8.322 0.436 1.00 95.56 191 LYS A O 1
ATOM 1535 N N . ARG A 1 192 ? -5.303 6.895 -1.288 1.00 97.56 192 ARG A N 1
ATOM 1536 C CA . ARG A 1 192 ? -6.427 6.038 -0.898 1.00 97.56 192 ARG A CA 1
ATOM 1537 C C . ARG A 1 192 ? -6.157 5.306 0.415 1.00 97.56 192 ARG A C 1
ATOM 1539 O O . ARG A 1 192 ? -7.010 5.314 1.293 1.00 97.56 192 ARG A O 1
ATOM 1546 N N . ILE A 1 193 ? -4.956 4.753 0.582 1.00 93.88 193 ILE A N 1
ATOM 1547 C CA . ILE A 1 193 ? -4.518 4.144 1.847 1.00 93.88 193 ILE A CA 1
ATOM 1548 C C . ILE A 1 193 ? -4.618 5.154 2.998 1.00 93.88 193 ILE A C 1
ATOM 1550 O O . ILE A 1 193 ? -5.131 4.829 4.066 1.00 93.88 193 ILE A O 1
ATOM 1554 N N . GLN A 1 194 ? -4.168 6.393 2.781 1.00 93.50 194 GLN A N 1
ATOM 1555 C CA . GLN A 1 194 ? -4.263 7.448 3.788 1.00 93.50 194 GLN A CA 1
ATOM 1556 C C . GLN A 1 194 ? -5.719 7.775 4.149 1.00 93.50 194 GLN A C 1
ATOM 1558 O O . GLN A 1 194 ? -6.012 7.958 5.327 1.00 93.50 194 GLN A O 1
ATOM 1563 N N . GLN A 1 195 ? -6.617 7.834 3.163 1.00 94.56 195 GLN A N 1
ATOM 1564 C CA . GLN A 1 195 ? -8.046 8.055 3.397 1.00 94.56 195 GLN A CA 1
ATOM 1565 C C . GLN A 1 195 ? -8.662 6.923 4.220 1.00 94.56 195 GLN A C 1
ATOM 1567 O O . GLN A 1 195 ? -9.329 7.192 5.207 1.00 94.56 195 GLN A O 1
ATOM 1572 N N . GLU A 1 196 ? -8.371 5.662 3.900 1.00 94.06 196 GLU A N 1
ATOM 1573 C CA . GLU A 1 196 ? -8.912 4.535 4.671 1.00 94.06 196 GLU A CA 1
ATOM 1574 C C . GLU A 1 196 ? -8.420 4.511 6.115 1.00 94.06 196 GLU A C 1
ATOM 1576 O O . GLU A 1 196 ? -9.186 4.197 7.022 1.00 94.06 196 GLU A O 1
ATOM 1581 N N . LEU A 1 197 ? -7.165 4.891 6.359 1.00 91.75 197 LEU A N 1
ATOM 1582 C CA . LEU A 1 197 ? -6.656 5.026 7.725 1.00 91.75 197 LEU A CA 1
ATOM 1583 C C . LEU A 1 197 ? -7.336 6.158 8.500 1.00 91.75 197 LEU A C 1
ATOM 1585 O O . LEU A 1 197 ? -7.456 6.053 9.716 1.00 91.75 197 LEU A O 1
ATOM 1589 N N . GLN A 1 198 ? -7.777 7.215 7.817 1.00 91.81 198 GLN A N 1
ATOM 1590 C CA . GLN A 1 198 ? -8.539 8.308 8.424 1.00 91.81 198 GLN A CA 1
ATOM 1591 C C . GLN A 1 198 ? -10.000 7.923 8.670 1.00 91.81 198 GLN A C 1
ATOM 1593 O O . GLN A 1 198 ? -10.545 8.284 9.702 1.00 91.81 198 GLN A O 1
ATOM 1598 N N . ASP A 1 199 ? -10.615 7.171 7.757 1.00 90.00 199 ASP A N 1
ATOM 1599 C CA . ASP A 1 199 ? -12.014 6.745 7.873 1.00 90.00 199 ASP A CA 1
ATOM 1600 C C . ASP A 1 199 ? -12.212 5.662 8.948 1.00 90.00 199 ASP A C 1
ATOM 1602 O O . ASP A 1 199 ? -13.320 5.475 9.450 1.00 90.00 199 ASP A O 1
ATOM 1606 N N . THR A 1 200 ? -11.147 4.930 9.295 1.00 81.56 200 THR A N 1
ATOM 1607 C CA . THR A 1 200 ? -11.203 3.838 10.279 1.00 81.56 200 THR A CA 1
ATOM 1608 C C . THR A 1 200 ? -10.809 4.283 11.697 1.00 81.56 200 THR A C 1
ATOM 1610 O O . THR A 1 200 ? -10.981 3.492 12.620 1.00 81.56 200 THR A O 1
ATOM 1613 N N . GLY A 1 201 ? -10.270 5.494 11.892 1.00 66.88 201 GLY A N 1
ATOM 1614 C CA . GLY A 1 201 ? -9.811 6.012 13.194 1.00 66.88 201 GLY A CA 1
ATOM 1615 C C . GLY A 1 201 ? -10.760 7.031 13.806 1.00 66.88 201 GLY A C 1
ATOM 1616 O O . GLY A 1 201 ? -11.067 6.885 15.010 1.00 66.88 201 GLY A O 1
#

Radius of gyration: 37.74 Å; chains: 1; bounding box: 77×42×104 Å

Organism: NCBI:txid479978

Foldseek 3Di:
DDDDDDDDDDDDDDDDDDDPPVPVVCVVVVVVVVVVVVVVVVVVVVVVVVVVVVVVVVVVVVVVLVVLLVLLVVLVVVLLVLLVVLLVCLLVDALPDPCPPPVNPCCLCVLVPPSNVVSCVVRNDPQLVVLSVQLSVLSVVSVVLSVVLNVQCVPDPVSVVVSVVVSRVVNVVVCVPSSVSNVVSSVSSVVVSVVVSVVSD

Sequence (201 aa):
MAWDWVVPVATSGFGALVGISGIVASFKTSERSRQHAENLAEERHWHELELAKQKSEHDLRLAREQRRQERQAVAYVEILKEVQRVSFWANASHPDGAMEKDDAPKHLHLVTDSAADALLRTYGSDEVIGLFDTWRTRVQEIAKSFHLLTIDLNAGPGSRWQNGKQTSQEWSRLYEKLVPDENTAKIALTKRIQQELQDTG